Protein 8P2N (pdb70)

Organism: Xenopus laevis (NCBI:txid8355)

Radius of gyration: 20.63 Å; Cα contacts (8 Å, |Δi|>4): 336; chains: 2; bounding box: 71×52×41 Å

B-factor: mean 122.18, std 20.34, range [79.85, 210.29]

Solvent-accessible surface area: 11949 Å² total; per-residue (Å²): 250,40,92,32,20,82,55,11,4,64,50,0,28,115,3,30,129,43,58,35,8,3,30,0,33,0,50,0,111,66,48,108,27,19,0,3,9,7,0,2,24,15,23,2,15,57,1,77,132,80,0,56,101,38,20,150,64,47,35,88,50,45,81,8,94,9,137,71,12,38,16,117,9,2,52,22,1,2,58,18,1,2,46,26,69,31,96,33,45,59,150,39,10,106,75,0,44,55,0,0,52,96,0,71,6,112,75,1,48,39,69,0,53,60,61,65,86,86,74,106,106,107,107,158,121,22,30,90,54,8,4,65,46,0,28,110,2,28,129,44,59,35,8,3,24,0,35,0,47,0,120,64,48,105,28,18,0,1,5,6,0,1,24,17,28,2,17,55,0,78,132,78,0,55,103,37,15,146,58,52,34,80,48,46,80,6,91,10,138,72,13,37,18,78,11,1,51,14,0,1,53,18,1,3,35,28,160,31,89,38,53,61,162,31,10,105,79,1,44,59,0,0,53,102,0,74,6,110,73,0,37,42,67,0,123,61,71,60,86,93,75,107,108,108,106,157

Nearest PDB structures (foldseek):
  8p2n-assembly1_B  TM=1.003E+00  e=1.519E-23  Xenopus laevis
  8rir-assembly1_B  TM=1.002E+00  e=2.407E-23  Xenopus laevis
  8rit-assembly1_B  TM=9.797E-01  e=5.311E-22  Xenopus laevis
  8p2o-assembly1_B  TM=9.794E-01  e=2.116E-21  Xenopus laevis
  8h33-assembly1_B  TM=8.990E-01  e=7.506E-10  Homo sapiens

InterPro domains:
  IPR000210 BTB/POZ domain [PF00651] (14-121)
  IPR000210 BTB/POZ domain [PS50097] (24-92)
  IPR000210 BTB/POZ domain [SM00225] (24-122)
  IPR011333 SKP1/BTB/POZ domain superfamily [G3DSA:3.30.710.10] (1-138)
  IPR011333 SKP1/BTB/POZ domain superfamily [SSF54695] (2-120)
  IPR013087 Zinc finger C2H2-type [PF00096] (344-367)
  IPR013087 Zinc finger C2H2-type [PS00028] (318-338)
  IPR013087 Zinc finger C2H2-type [PS00028] (346-367)
  IPR013087 Zinc finger C2H2-type [PS50157] (316-343)
  IPR013087 Zinc finger C2H2-type [PS50157] (344-372)
  IPR013087 Zinc finger C2H2-type [SM00355] (316-338)
  IPR013087 Zinc finger C2H2-type [SM00355] (344-367)
  IPR036236 Zinc finger C2H2 superfamily [SSF57667] (315-364)
  IPR050457 Zinc finger and BTB domain-containing [PTHR46105] (1-378)

Sequence (246 aa):
FSSHHIRLLQQLDEQRQKDLFCDCHIIVEGQMFKAHRNVLFASSGYFKMLLSQSCRDMGEPITATFDVFSADTFTAILDFVYSGKLPLSGQNVIEVMSAASYLQMTDVIGVCKMFIKSSLDINESHHIRLLQQLDEQRQKDLFCDCHIIVEGQMFKAHRNVLFASSGYFKMLLSQSCRDMGEPITATFDVFSADTFTAILDFVYSGKLPLSGQNVIEVMSAASYLQMTDVIGVCKMFIKSSLDINE

Secondary structure (DSSP, 8-state):
--HHHHHHHHHHHHHHTTT-S--EEEEETTEEEEE-HHHHHHH-HHHHHHTTTTSS--SSPEEEEE-SS-HHHHHHHHHHHTTS-----TTTHHHHHHHHHHTT-HHHHHHHHHHHTTS-----/-HHHHHHHHHHHHHTTT-S--EEEEETTEEEEE-HHHHHHH-HHHHHHTTTTSS--SSPEEEEESSS-HHHHHHHHHHHTTS-----TTTHHHHHHHHHHTT-HHHHHHHHHHHHTS-----

Foldseek 3Di:
DDVVVQVVLVVQVVCQVVVHCFLEWEQEPNDIGTHHLVLLCVQFVQSVPVCVVVVPPPDHRHYHYDDPAHPVLVCLVVVCSSHVDHDDDPVRLVRVLVVCVNRHRVVSNVVSVVVVVVDDDDDD/DVVQVVLVVQVVCQVVVHCFLEWEQFPNDIGTHHLVLLCVQFPQSVVVCVVVVPPPDHRHYHYDDPAHPVLVCQVVVCSSHVDHDDDPVRLVRVLVVCVVRVRVVSVVVSVVVVVVDDDDDD

Structure (mmCIF, N/CA/C/O backbone):
data_8P2N
#
_entry.id   8P2N
#
_cell.length_a   153.695
_cell.length_b   153.695
_cell.length_c   153.695
_cell.angle_alpha   90.000
_cell.angle_beta   90.000
_cell.angle_gamma   90.000
#
_symmetry.space_group_name_H-M   'P 41 3 2'
#
loop_
_atom_site.group_PDB
_atom_site.id
_atom_site.type_symbol
_atom_site.label_atom_id
_atom_site.label_alt_id
_atom_site.label_comp_id
_atom_site.label_asym_id
_atom_site.label_entity_id
_atom_site.label_seq_id
_atom_site.pdbx_PDB_ins_code
_atom_site.Cartn_x
_atom_site.Cartn_y
_atom_site.Cartn_z
_atom_site.occupancy
_atom_site.B_iso_or_equiv
_atom_site.auth_seq_id
_atom_site.auth_comp_id
_atom_site.auth_asym_id
_atom_site.auth_atom_id
_atom_site.pdbx_PDB_model_num
ATOM 1 N N . PHE A 1 5 ? 77.64652 53.08435 84.55547 1.000 161.44624 3 PHE A N 1
ATOM 2 C CA . PHE A 1 5 ? 78.95037 52.87851 83.93688 1.000 177.24825 3 PHE A CA 1
ATOM 3 C C . PHE A 1 5 ? 79.89109 52.16181 84.90341 1.000 186.31567 3 PHE A C 1
ATOM 4 O O . PHE A 1 5 ? 80.40984 51.08742 84.59620 1.000 189.05255 3 PHE A O 1
ATOM 12 N N . SER A 1 6 ? 80.10788 52.76311 86.07099 1.000 181.27266 4 SER A N 1
ATOM 13 C CA . SER A 1 6 ? 81.00308 52.20802 87.08115 1.000 165.79567 4 SER A CA 1
ATOM 14 C C . SER A 1 6 ? 80.23650 51.18334 87.90979 1.000 151.04616 4 SER A C 1
ATOM 15 O O . SER A 1 6 ? 79.34410 51.54243 88.68480 1.000 157.71619 4 SER A O 1
ATOM 18 N N . SER A 1 7 ? 80.58894 49.90541 87.74735 1.000 150.85601 5 SER A N 1
ATOM 19 C CA . SER A 1 7 ? 79.90443 48.84637 88.48121 1.000 135.84259 5 SER A CA 1
ATOM 20 C C . SER A 1 7 ? 80.16347 48.93442 89.97957 1.000 129.94646 5 SER A C 1
ATOM 21 O O . SER A 1 7 ? 79.30410 48.54200 90.77656 1.000 143.34878 5 SER A O 1
ATOM 24 N N . HIS A 1 8 ? 81.33310 49.43767 90.38082 1.000 126.72460 6 HIS A N 1
ATOM 25 C CA . HIS A 1 8 ? 81.63656 49.56734 91.80288 1.000 117.92529 6 HIS A CA 1
ATOM 26 C C . HIS A 1 8 ? 80.68378 50.54636 92.47734 1.000 120.93455 6 HIS A C 1
ATOM 27 O O . HIS A 1 8 ? 80.16869 50.27936 93.56945 1.000 120.91153 6 HIS A O 1
ATOM 34 N N . HIS A 1 9 ? 80.43790 51.69118 91.83615 1.000 121.17482 7 HIS A N 1
ATOM 35 C CA . HIS A 1 9 ? 79.50649 52.66831 92.39044 1.000 105.98690 7 HIS A CA 1
ATOM 36 C C . HIS A 1 9 ? 78.07446 52.14686 92.36075 1.000 117.39729 7 HIS A C 1
ATOM 37 O O . HIS A 1 9 ? 77.32561 52.31728 93.33070 1.000 125.63569 7 HIS A O 1
ATOM 44 N N . ILE A 1 10 ? 77.67159 51.52504 91.24983 1.000 114.29074 8 ILE A N 1
ATOM 45 C CA . ILE A 1 10 ? 76.31119 51.00293 91.13541 1.000 117.03667 8 ILE A CA 1
ATOM 46 C C . ILE A 1 10 ? 76.05615 49.94088 92.19895 1.000 112.77728 8 ILE A C 1
ATOM 47 O O . ILE A 1 10 ? 75.02189 49.95179 92.87715 1.000 117.42959 8 ILE A O 1
ATOM 52 N N . ARG A 1 11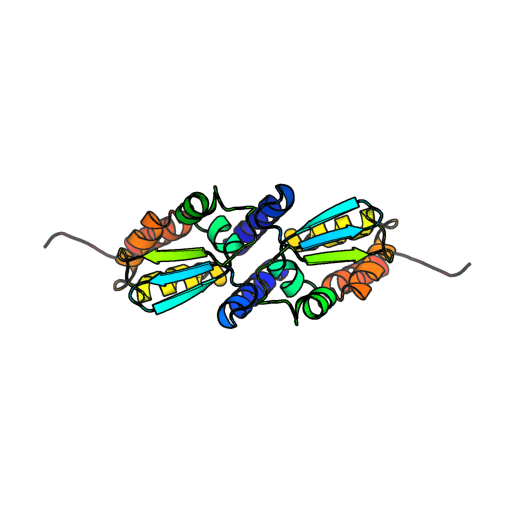 ? 76.99649 49.00555 92.35702 1.000 107.95637 9 ARG A N 1
ATOM 53 C CA . ARG A 1 11 ? 76.82467 47.92524 93.32510 1.000 117.62472 9 ARG A CA 1
ATOM 54 C C . ARG A 1 11 ? 76.70853 48.46546 94.74577 1.000 115.38942 9 ARG A C 1
ATOM 55 O O . ARG A 1 11 ? 75.81445 48.06672 95.50116 1.000 123.75226 9 ARG A O 1
ATOM 57 N N . LEU A 1 12 ? 77.62319 49.36026 95.13389 1.000 106.19669 10 LEU A N 1
ATOM 58 C CA . LEU A 1 12 ? 77.60136 49.91758 96.48420 1.000 99.80504 10 LEU A CA 1
ATOM 59 C C . LEU A 1 12 ? 76.25484 50.55033 96.81353 1.000 105.22765 10 LEU A C 1
ATOM 60 O O . LEU A 1 12 ? 75.72978 50.36935 97.91802 1.000 112.86286 10 LEU A O 1
ATOM 65 N N . LEU A 1 13 ? 75.67672 51.29522 95.86828 1.000 112.73548 11 LEU A N 1
ATOM 66 C CA . LEU A 1 13 ? 74.38624 51.92335 96.13167 1.000 102.29502 11 LEU A CA 1
ATOM 67 C C . LEU A 1 13 ? 73.26981 50.88833 96.14605 1.000 104.30552 11 LEU A C 1
ATOM 68 O O . LEU A 1 13 ? 72.33428 50.98807 96.94849 1.000 102.16579 11 LEU A O 1
ATOM 73 N N . GLN A 1 14 ? 73.34562 49.89355 95.25774 1.000 109.73310 12 GLN A N 1
ATOM 74 C CA . GLN A 1 14 ? 72.42086 48.76708 95.32790 1.000 99.21563 12 GLN A CA 1
ATOM 75 C C . GLN A 1 14 ? 72.54582 48.04252 96.66178 1.000 104.06732 12 GLN A C 1
ATOM 76 O O . GLN A 1 14 ? 71.55072 47.55215 97.20819 1.000 109.85177 12 GLN A O 1
ATOM 78 N N . GLN A 1 15 ? 73.76532 47.96161 97.19951 1.000 112.74525 13 GLN A N 1
ATOM 79 C CA . GLN A 1 15 ? 73.96253 47.30328 98.48600 1.000 107.05768 13 GLN A CA 1
ATOM 80 C C . GLN A 1 15 ? 73.45814 48.17055 99.63100 1.000 102.90663 13 GLN A C 1
ATOM 81 O O . GLN A 1 15 ? 72.81098 47.66864 100.55674 1.000 101.16559 13 GLN A O 1
ATOM 87 N N . LEU A 1 16 ? 73.73932 49.47550 99.58215 1.000 104.23069 14 LEU A N 1
ATOM 88 C CA . LEU A 1 16 ? 73.29102 50.37061 100.64412 1.000 100.94137 14 LEU A CA 1
ATOM 89 C C . LEU A 1 16 ? 71.77398 50.50864 100.64607 1.000 103.50533 14 LEU A C 1
ATOM 90 O O . LEU A 1 16 ? 71.15529 50.59203 101.71353 1.000 99.81440 14 LEU A O 1
ATOM 95 N N . ASP A 1 17 ? 71.15991 50.55159 99.46021 1.000 102.04393 15 ASP A N 1
ATOM 96 C CA . ASP A 1 17 ? 69.70257 50.58177 99.37999 1.000 103.71582 15 ASP A CA 1
ATOM 97 C C . ASP A 1 17 ? 69.08768 49.35564 100.04378 1.000 107.76691 15 ASP A C 1
ATOM 98 O O . ASP A 1 17 ? 68.02570 49.44559 100.67016 1.000 111.95253 15 ASP A O 1
ATOM 103 N N . GLU A 1 18 ? 69.73981 48.19867 99.91638 1.000 106.87159 16 GLU A N 1
ATOM 104 C CA . GLU A 1 18 ? 69.23432 46.99482 100.56706 1.000 112.97711 16 GLU A CA 1
ATOM 105 C C . GLU A 1 18 ? 69.38679 47.07645 102.08185 1.000 113.41463 16 GLU A C 1
ATOM 106 O O . GLU A 1 18 ? 68.51263 46.61237 102.82329 1.000 112.94789 16 GLU A O 1
ATOM 112 N N . GLN A 1 19 ? 70.49492 47.65065 102.55911 1.000 110.89665 17 GLN A N 1
ATOM 113 C CA . GLN A 1 19 ? 70.73558 47.72834 103.99791 1.000 112.75623 17 GLN A CA 1
ATOM 114 C C . GLN A 1 19 ? 69.65852 48.54933 104.69702 1.000 122.42621 17 GLN A C 1
ATOM 115 O O . GLN A 1 19 ? 69.11239 48.13007 105.72439 1.000 121.90704 17 GLN A O 1
ATOM 121 N N . ARG A 1 20 ? 69.34723 49.73280 104.15955 1.000 112.58230 18 ARG A N 1
ATOM 122 C CA . ARG A 1 20 ? 68.33584 50.57970 104.78462 1.000 108.27083 18 ARG A CA 1
ATOM 123 C C . ARG A 1 20 ? 66.96448 49.91584 104.77940 1.000 117.30675 18 ARG A C 1
ATOM 124 O O . ARG A 1 20 ? 66.15867 50.15236 105.68667 1.000 134.84317 18 ARG A O 1
ATOM 132 N N . GLN A 1 21 ? 66.67942 49.08629 103.77620 1.000 111.55425 19 GLN A N 1
ATOM 133 C CA . GLN A 1 21 ? 65.42541 48.34568 103.73503 1.000 116.51667 19 GLN A CA 1
ATOM 134 C C . GLN A 1 21 ? 65.41517 47.14803 104.67464 1.000 121.37649 19 GLN A C 1
ATOM 135 O O . GLN A 1 21 ? 64.37619 46.49153 104.80268 1.000 130.56768 19 GLN A O 1
ATOM 141 N N . LYS A 1 22 ? 66.53621 46.85001 105.33394 1.000 118.48918 20 LYS A N 1
ATOM 142 C CA . LYS A 1 22 ? 66.59660 45.79157 106.33490 1.000 123.72800 20 LYS A CA 1
ATOM 143 C C . LYS A 1 22 ? 67.04256 46.32477 107.69125 1.000 126.51897 20 LYS A C 1
ATOM 144 O O . LYS A 1 22 ? 67.50503 45.55008 108.53547 1.000 134.02542 20 LYS A O 1
ATOM 146 N N . ASP A 1 23 ? 66.87908 47.62775 107.91850 1.000 126.09759 21 ASP A N 1
ATOM 147 C CA . ASP A 1 23 ? 67.31751 48.30603 109.13880 1.000 137.55394 21 ASP A CA 1
ATOM 148 C C . ASP A 1 23 ? 68.72332 47.87029 109.54962 1.000 138.97584 21 ASP A C 1
ATOM 149 O O . ASP A 1 23 ? 68.98694 47.51481 110.70030 1.000 151.29449 21 ASP A O 1
ATOM 154 N N . LEU A 1 24 ? 69.63848 47.90124 108.58409 1.000 119.55526 22 LEU A N 1
ATOM 155 C CA . LEU A 1 24 ? 71.03528 47.55389 108.81344 1.000 116.16089 22 LEU A CA 1
ATOM 156 C C . LEU A 1 24 ? 71.86022 48.83371 108.86215 1.000 124.68319 22 LEU A C 1
ATOM 157 O O . LEU A 1 24 ? 71.86353 49.60898 107.89924 1.000 125.15452 22 LEU A O 1
ATOM 162 N N . PHE A 1 25 ? 72.54695 49.05325 109.98659 1.000 124.94534 23 PHE A N 1
ATOM 163 C CA . PHE A 1 25 ? 73.40099 50.22597 110.18793 1.000 126.94037 23 PHE A CA 1
ATOM 164 C C . PHE A 1 25 ? 72.61757 51.52784 110.04486 1.000 122.72691 23 PHE A C 1
ATOM 165 O O . PHE A 1 25 ? 73.16860 52.55595 109.64395 1.000 141.46240 23 PHE A O 1
ATOM 173 N N . CYS A 1 26 ? 71.32937 51.49499 110.37968 1.000 128.11062 24 CYS A N 1
ATOM 174 C CA . CYS A 1 26 ? 70.44888 52.65119 110.22524 1.000 121.63050 24 CYS A CA 1
ATOM 175 C C . CYS A 1 26 ? 70.46806 53.44628 111.52376 1.000 122.62488 24 CYS A C 1
ATOM 176 O O . CYS A 1 26 ? 69.77205 53.10981 112.48462 1.000 127.13008 24 CYS A O 1
ATOM 179 N N . ASP A 1 27 ? 71.27313 54.50522 111.55315 1.000 119.15302 25 ASP A N 1
ATOM 180 C CA . ASP A 1 27 ? 71.37925 55.38207 112.70934 1.000 118.56107 25 ASP A CA 1
ATOM 181 C C . ASP A 1 27 ? 70.53110 56.63896 112.56901 1.000 121.29302 25 ASP A C 1
ATOM 182 O O . ASP A 1 27 ? 70.68074 57.56804 113.36854 1.000 130.27121 25 ASP A O 1
ATOM 187 N N . CYS A 1 28 ? 69.65602 56.69584 111.56700 1.000 127.23712 26 CYS A N 1
ATOM 188 C CA . CYS A 1 28 ? 68.80040 57.85649 111.35062 1.000 120.15458 26 CYS A CA 1
ATOM 189 C C . CYS A 1 28 ? 67.39150 57.38976 111.02160 1.000 121.30760 26 CYS A C 1
ATOM 190 O O . CYS A 1 28 ? 67.17962 56.71772 110.00768 1.000 113.54927 26 CYS A O 1
ATOM 193 N N . HIS A 1 29 ? 66.43664 57.74292 111.87714 1.000 120.53374 27 HIS A N 1
ATOM 194 C CA . HIS A 1 29 ? 65.02092 57.53277 111.61176 1.000 117.61886 27 HIS A CA 1
ATOM 195 C C . HIS A 1 29 ? 64.39164 58.85041 111.18064 1.000 118.34057 27 HIS A C 1
ATOM 196 O O . HIS A 1 29 ? 64.75439 59.91626 111.68551 1.000 121.88840 27 HIS A O 1
ATOM 203 N N . ILE A 1 30 ? 63.45104 58.77697 110.24304 1.000 118.99800 28 ILE A N 1
ATOM 204 C CA . ILE A 1 30 ? 62.77920 59.95989 109.71751 1.000 116.80438 28 ILE A CA 1
ATOM 205 C C . ILE A 1 30 ? 61.27985 59.70323 109.74505 1.000 120.86727 28 ILE A C 1
ATOM 206 O O . ILE A 1 30 ? 60.78745 58.80600 109.05019 1.000 119.82896 28 ILE A O 1
ATOM 211 N N . ILE A 1 31 ? 60.55930 60.48398 110.54375 1.000 125.78217 29 ILE A N 1
ATOM 212 C CA . ILE A 1 31 ? 59.10938 60.37958 110.65835 1.000 127.50276 29 ILE A CA 1
ATOM 213 C C . ILE A 1 31 ? 58.49998 61.45479 109.76745 1.000 125.32160 29 ILE A C 1
ATOM 214 O O . ILE A 1 31 ? 58.60239 62.65039 110.06233 1.000 135.57911 29 ILE A O 1
ATOM 219 N N . VAL A 1 32 ? 57.86762 61.03643 108.67381 1.000 124.99068 30 VAL A N 1
ATOM 220 C CA . VAL A 1 32 ? 57.16518 61.93801 107.76558 1.000 127.26951 30 VAL A CA 1
ATOM 221 C C . VAL A 1 32 ? 55.72007 61.47069 107.67748 1.000 141.21627 30 VAL A C 1
ATOM 222 O O . VAL A 1 32 ? 55.43883 60.41196 107.10001 1.000 146.81917 30 VAL A O 1
ATOM 226 N N . GLU A 1 33 ? 54.80454 62.26257 108.24039 1.000 151.72733 31 GLU A N 1
ATOM 227 C CA . GLU A 1 33 ? 53.37341 61.95398 108.23922 1.000 162.24176 31 GLU A CA 1
ATOM 228 C C . GLU A 1 33 ? 53.10413 60.57479 108.84088 1.000 159.88630 31 GLU A C 1
ATOM 229 O O . GLU A 1 33 ? 52.40592 59.74028 108.26125 1.000 169.11190 31 GLU A O 1
ATOM 235 N N . GLY A 1 34 ? 53.66891 60.34131 110.01721 1.000 176.08148 32 GLY A N 1
ATOM 236 C CA . GLY A 1 34 ? 53.50241 59.06353 110.71114 1.000 178.54357 32 GLY A CA 1
ATOM 237 C C . GLY A 1 34 ? 54.37538 57.92874 110.22592 1.000 169.64705 32 GLY A C 1
ATOM 238 O O . GLY A 1 34 ? 54.95732 57.20545 111.03951 1.000 172.18367 32 GLY A O 1
ATOM 239 N N . GLN A 1 35 ? 54.47638 57.74860 108.91028 1.000 150.38881 33 GLN A N 1
ATOM 240 C CA . GLN A 1 35 ? 55.35175 56.72438 108.35630 1.000 142.44837 33 GLN A CA 1
ATOM 241 C C . GLN A 1 35 ? 56.80384 56.99711 108.73060 1.000 139.62386 33 GLN A C 1
ATOM 242 O O . GLN A 1 35 ? 57.26831 58.14029 108.69768 1.000 133.26043 33 GLN A O 1
ATOM 244 N N . MET A 1 36 ? 57.52233 55.93551 109.08577 1.000 133.78858 34 MET A N 1
ATOM 245 C CA . MET A 1 36 ? 58.91994 56.03146 109.48125 1.000 126.69877 34 MET A CA 1
ATOM 246 C C . MET A 1 36 ? 59.81555 55.53353 108.35489 1.000 121.31468 34 MET A C 1
ATOM 247 O O . MET A 1 36 ? 59.52035 54.52182 107.71187 1.000 123.85993 34 MET A O 1
ATOM 252 N N . PHE A 1 37 ? 60.91342 56.24923 108.12453 1.000 118.76037 35 PHE A N 1
ATOM 253 C CA . PHE A 1 37 ? 61.91737 55.86685 107.14261 1.000 111.27164 35 PHE A CA 1
ATOM 254 C C . PHE A 1 37 ? 63.25072 55.67363 107.84757 1.000 110.29000 35 PHE A C 1
ATOM 255 O O . PHE A 1 37 ? 63.69812 56.55531 108.58850 1.000 117.04650 35 PHE A O 1
ATOM 263 N N . LYS A 1 38 ? 63.87792 54.52418 107.62048 1.000 110.74301 36 LYS A N 1
ATOM 264 C CA . LYS A 1 38 ? 65.19511 54.23345 108.16590 1.000 105.77990 36 LYS A CA 1
ATOM 265 C C . LYS A 1 38 ? 66.24680 54.42803 107.08269 1.000 98.09698 36 LYS A C 1
ATOM 266 O O . LYS A 1 38 ? 66.05941 54.00477 105.93818 1.000 98.72173 36 LYS A O 1
ATOM 268 N N . ALA A 1 39 ? 67.35158 55.07012 107.44743 1.000 96.34360 37 ALA A N 1
ATOM 269 C CA . ALA A 1 39 ? 68.38644 55.41315 106.48163 1.000 102.58896 37 ALA A CA 1
ATOM 270 C C . ALA A 1 39 ? 69.69297 55.64411 107.22849 1.000 107.05062 37 ALA A C 1
ATOM 271 O O . ALA A 1 39 ? 69.74236 55.61673 108.46129 1.000 112.53829 37 ALA A O 1
ATOM 273 N N . HIS A 1 40 ? 70.75567 55.87757 106.46520 1.000 104.43631 38 HIS A N 1
ATOM 274 C CA . HIS A 1 40 ? 72.08301 56.10544 107.01545 1.000 107.82476 38 HIS A CA 1
ATOM 275 C C . HIS A 1 40 ? 72.34120 57.60536 107.04487 1.000 108.75458 38 HIS A C 1
ATOM 276 O O . HIS A 1 40 ? 72.16404 58.28747 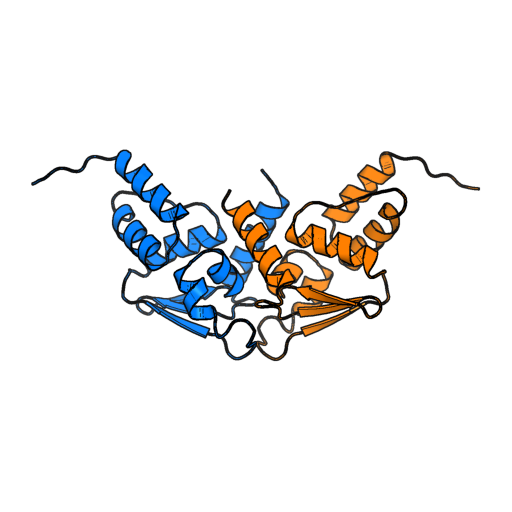106.02967 1.000 115.11653 38 HIS A O 1
ATOM 283 N N . ARG A 1 41 ? 72.75585 58.11774 108.20660 1.000 104.81409 39 ARG A N 1
ATOM 284 C CA . ARG A 1 41 ? 72.97433 59.55606 108.32483 1.000 105.63868 39 ARG A CA 1
ATOM 285 C C . ARG A 1 41 ? 74.17281 60.01483 107.50248 1.000 103.98043 39 ARG A C 1
ATOM 286 O O . ARG A 1 41 ? 74.23296 61.18281 107.10334 1.000 114.57891 39 ARG A O 1
ATOM 294 N N . ASN A 1 42 ? 75.13267 59.12503 107.23741 1.000 105.65326 40 ASN A N 1
ATOM 295 C CA . ASN A 1 42 ? 76.27874 59.51223 106.42401 1.000 110.03938 40 ASN A CA 1
ATOM 296 C C . ASN A 1 42 ? 75.92552 59.61219 104.94660 1.000 102.44844 40 ASN A C 1
ATOM 297 O O . ASN A 1 42 ? 76.61145 60.32342 104.20414 1.000 105.49977 40 ASN A O 1
ATOM 302 N N . VAL A 1 43 ? 74.87535 58.91834 104.50858 1.000 103.81364 41 VAL A N 1
ATOM 303 C CA . VAL A 1 43 ? 74.41977 59.03543 103.12821 1.000 98.62372 41 VAL A CA 1
ATOM 304 C C . VAL A 1 43 ? 73.55942 60.28101 102.95892 1.000 96.56549 41 VAL A C 1
ATOM 305 O O . VAL A 1 43 ? 73.72662 61.04490 102.00107 1.000 100.28831 41 VAL A O 1
ATOM 309 N N . LEU A 1 44 ? 72.61873 60.49502 103.88461 1.000 104.77682 42 LEU A N 1
ATOM 310 C CA . LEU A 1 44 ? 71.82148 61.71873 103.87894 1.000 101.51093 42 LEU A CA 1
ATOM 311 C C . LEU A 1 44 ? 72.70656 62.95565 103.96720 1.000 94.99810 42 LEU A C 1
ATOM 312 O O . LEU A 1 44 ? 72.46840 63.95060 103.27199 1.000 98.19442 42 LEU A O 1
ATOM 317 N N . PHE A 1 45 ? 73.72342 62.91562 104.83261 1.000 97.56788 43 PHE A N 1
ATOM 318 C CA . PHE A 1 45 ? 74.66876 64.02344 104.93238 1.000 90.32275 43 PHE A CA 1
ATOM 319 C C . PHE A 1 45 ? 75.30646 64.32168 103.58250 1.000 95.25541 43 PHE A C 1
ATOM 320 O O . PHE A 1 45 ? 75.49505 65.48773 103.21842 1.000 108.14917 43 PHE A O 1
ATOM 328 N N . ALA A 1 46 ? 75.64211 63.27800 102.82580 1.000 102.19170 44 ALA A N 1
ATOM 329 C CA . ALA A 1 46 ? 76.28489 63.44880 101.53121 1.000 102.13437 44 ALA A CA 1
ATOM 330 C C . ALA A 1 46 ? 75.31799 63.87438 100.43529 1.000 101.09337 44 ALA A C 1
ATOM 331 O O . ALA A 1 46 ? 75.76539 64.35462 99.38821 1.000 110.72109 44 ALA A O 1
ATOM 333 N N . SER A 1 47 ? 74.01029 63.71414 100.64769 1.000 98.50956 45 SER A N 1
ATOM 334 C CA . SER A 1 47 ? 73.03032 63.92210 99.59214 1.000 93.91092 45 SER A CA 1
ATOM 335 C C . SER A 1 47 ? 72.13756 65.13493 99.80024 1.000 97.18724 45 SER A C 1
ATOM 336 O O . SER A 1 47 ? 71.49066 65.56990 98.84308 1.000 109.24205 45 SER A O 1
ATOM 339 N N . SER A 1 48 ? 72.08429 65.69172 101.00769 1.000 99.18332 46 SER A N 1
ATOM 340 C CA . SER A 1 48 ? 71.16105 66.77811 101.30284 1.000 89.09893 46 SER A CA 1
ATOM 341 C C . SER A 1 48 ? 71.85749 67.84204 102.13450 1.000 100.09248 46 SER A C 1
ATOM 342 O O . SER A 1 48 ? 72.55324 67.52257 103.10325 1.000 105.49842 46 SER A O 1
ATOM 345 N N . GLY A 1 49 ? 71.67205 69.10425 101.74323 1.000 101.19599 47 GLY A N 1
ATOM 346 C CA . GLY A 1 49 ? 72.21134 70.20052 102.52989 1.000 94.97641 47 GLY A CA 1
ATOM 347 C C . GLY A 1 49 ? 71.50209 70.36330 103.86076 1.000 100.94276 47 GLY A C 1
ATOM 348 O O . GLY A 1 49 ? 72.12448 70.71728 104.86636 1.000 108.56865 47 GLY A O 1
ATOM 349 N N . TYR A 1 50 ? 70.18642 70.12929 103.87986 1.000 86.68376 48 TYR A N 1
ATOM 350 C CA . TYR A 1 50 ? 69.43463 70.17033 105.13130 1.000 90.05027 48 TYR A CA 1
ATOM 351 C C . TYR A 1 50 ? 70.02151 69.20731 106.15670 1.000 103.47210 48 TYR A C 1
ATOM 352 O O . TYR A 1 50 ? 70.27590 69.58417 107.30643 1.000 108.49365 48 TYR A O 1
ATOM 361 N N . PHE A 1 51 ? 70.25275 67.95584 105.75286 1.000 109.69072 49 PHE A N 1
ATOM 362 C CA . PHE A 1 51 ? 70.85231 66.98593 106.66314 1.000 104.29116 49 PHE A CA 1
ATOM 363 C C . PHE A 1 51 ? 72.3137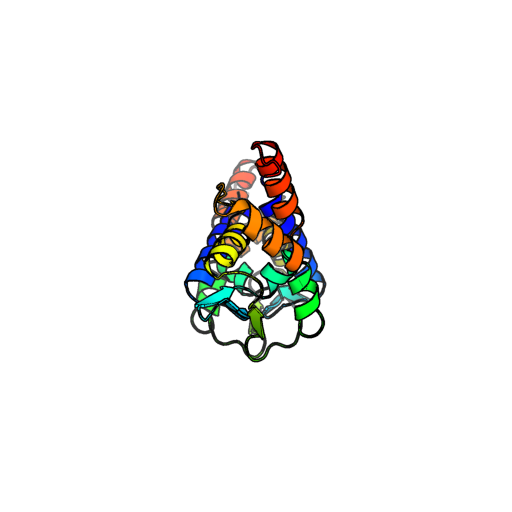8 67.30671 106.93791 1.000 107.24684 49 PHE A C 1
ATOM 364 O O . PHE A 1 51 ? 72.81769 67.00730 108.02638 1.000 118.63368 49 PHE A O 1
ATOM 372 N N . LYS A 1 52 ? 73.00988 67.90063 105.96586 1.000 101.44454 50 LYS A N 1
ATOM 373 C CA . LYS A 1 52 ? 74.37835 68.34806 106.19371 1.000 106.34570 50 LYS A CA 1
ATOM 374 C C . LYS A 1 52 ? 74.46416 69.38251 107.30959 1.000 110.80113 50 LYS A C 1
ATOM 375 O O . LYS A 1 52 ? 75.52439 69.52654 107.92810 1.000 119.14831 50 LYS A O 1
ATOM 381 N N . MET A 1 53 ? 73.37129 70.09171 107.58910 1.000 115.65111 51 MET A N 1
ATOM 382 C CA . MET A 1 53 ? 73.30099 71.06323 108.67449 1.000 115.02242 51 MET A CA 1
ATOM 383 C C . MET A 1 53 ? 72.71836 70.48433 109.95597 1.000 116.29516 51 MET A C 1
ATOM 384 O O . MET A 1 53 ? 73.23228 70.76186 111.04416 1.000 139.46500 51 MET A O 1
ATOM 389 N N . LEU A 1 54 ? 71.64193 69.70138 109.85010 1.000 115.58380 52 LEU A N 1
ATOM 390 C CA . LEU A 1 54 ? 71.02922 69.10918 111.03510 1.000 111.43143 52 LEU A CA 1
ATOM 391 C C . LEU A 1 54 ? 71.99607 68.17440 111.75261 1.000 123.28740 52 LEU A C 1
ATOM 392 O O . LEU A 1 54 ? 72.04912 68.15257 112.98786 1.000 136.42145 52 LEU A O 1
ATOM 397 N N . LEU A 1 55 ? 72.76801 67.39749 110.99712 1.000 120.21619 53 LEU A N 1
ATOM 398 C CA . LEU A 1 55 ? 73.70422 66.43178 111.55627 1.000 116.35101 53 LEU A CA 1
ATOM 399 C C . LEU A 1 55 ? 75.11071 66.99238 111.72613 1.000 126.91572 53 LEU A C 1
ATOM 400 O O . LEU A 1 55 ? 75.99659 66.26627 112.18929 1.000 143.51679 53 LEU A O 1
ATOM 405 N N . SER A 1 56 ? 75.33535 68.25442 111.35014 1.000 122.78330 54 SER A N 1
ATOM 406 C CA . SER A 1 56 ? 76.67287 68.83853 111.41578 1.000 129.29001 54 SER A CA 1
ATOM 407 C C . SER A 1 56 ? 77.24121 68.77633 112.82906 1.000 143.37982 54 SER A C 1
ATOM 408 O O . SER A 1 56 ? 78.36006 68.29408 113.03929 1.000 148.25778 54 SER A O 1
ATOM 411 N N . GLN A 1 57 ? 76.48909 69.27786 113.81119 1.000 147.07215 55 GLN A N 1
ATOM 412 C CA . GLN A 1 57 ? 76.97997 69.29613 115.18626 1.000 144.52673 55 GLN A CA 1
ATOM 413 C C . GLN A 1 57 ? 77.18818 67.88165 115.71523 1.000 147.23236 55 GLN A C 1
ATOM 414 O O . GLN A 1 57 ? 78.24487 67.56260 116.27248 1.000 165.52321 55 GLN A O 1
ATOM 416 N N . SER A 1 58 ? 76.18971 67.01779 115.54529 1.000 142.49740 56 SER A N 1
ATOM 417 C CA . SER A 1 58 ? 76.26988 65.63172 116.00672 1.000 142.49890 56 SER A CA 1
ATOM 418 C C . SER A 1 58 ? 76.75275 64.71894 114.87692 1.000 133.26651 56 SER A C 1
ATOM 419 O O . SER A 1 58 ? 76.03834 63.84360 114.38947 1.000 128.51557 56 SER A O 1
ATOM 422 N N . CYS A 1 59 ? 78.00074 64.94522 114.45554 1.000 132.85681 57 CYS A N 1
ATOM 423 C CA . CYS A 1 59 ? 78.58958 64.17747 113.36695 1.000 129.80358 57 CYS A CA 1
ATOM 424 C C . CYS A 1 59 ? 79.64859 63.18167 113.81310 1.000 128.22459 57 CYS A C 1
ATOM 425 O O . CYS A 1 59 ? 80.01136 62.30282 113.02538 1.000 124.43139 57 CYS A O 1
ATOM 428 N N . ARG A 1 60 ? 80.16147 63.30272 115.03735 1.000 126.81377 58 ARG A N 1
ATOM 429 C CA . ARG A 1 60 ? 81.06864 62.31227 115.60357 1.000 131.71100 58 ARG A CA 1
ATOM 430 C C . ARG A 1 60 ? 80.51285 61.67830 116.87349 1.000 133.35596 58 ARG A C 1
ATOM 431 O O . ARG A 1 60 ? 81.25930 61.00907 117.59784 1.000 145.50810 58 ARG A O 1
ATOM 439 N N . ASP A 1 61 ? 79.22610 61.86726 117.16230 1.000 139.84710 59 ASP A N 1
ATOM 440 C CA . ASP A 1 61 ? 78.58857 61.30867 118.35553 1.000 156.90123 59 ASP A CA 1
ATOM 441 C C . ASP A 1 61 ? 77.89249 60.00400 117.98006 1.000 160.34315 59 ASP A C 1
ATOM 442 O O . ASP A 1 61 ? 76.71825 59.98836 117.60897 1.000 170.10123 59 ASP A O 1
ATOM 444 N N . MET A 1 62 ? 78.62715 58.89866 118.08094 1.000 153.34707 60 MET A N 1
ATOM 445 C CA . MET A 1 62 ? 78.05151 57.56875 117.88892 1.000 152.34785 60 MET A CA 1
ATOM 446 C C . MET A 1 62 ? 77.26946 57.21557 119.14858 1.000 167.79377 60 MET A C 1
ATOM 447 O O . MET A 1 62 ? 77.81175 56.67628 120.11505 1.000 194.00416 60 MET A O 1
ATOM 452 N N . GLY A 1 63 ? 75.97500 57.52556 119.14075 1.000 153.03509 61 GLY A N 1
ATOM 453 C CA . GLY A 1 63 ? 75.10294 57.24513 120.26636 1.000 161.46315 61 GLY A CA 1
ATOM 454 C C . GLY A 1 63 ? 73.80061 56.61659 119.80722 1.000 166.07963 61 GLY A C 1
ATOM 455 O O . GLY A 1 63 ? 73.77029 55.76369 118.91868 1.000 161.60869 61 GLY A O 1
ATOM 456 N N . GLU A 1 64 ? 72.70845 57.05498 120.43260 1.000 188.83255 62 GLU A N 1
ATOM 457 C CA . GLU A 1 64 ? 71.38073 56.66593 119.98453 1.000 167.56552 62 GLU A CA 1
ATOM 458 C C . GLU A 1 64 ? 71.13891 57.16486 118.55988 1.000 158.89739 62 GLU A C 1
ATOM 459 O O . GLU A 1 64 ? 71.74350 58.15093 118.12766 1.000 161.91916 62 GLU A O 1
ATOM 461 N N . PRO A 1 65 ? 70.26000 56.50467 117.80684 1.000 134.86507 63 PRO A N 1
ATOM 462 C CA . PRO A 1 65 ? 69.95683 56.98290 116.45306 1.000 135.21423 63 PRO A CA 1
ATOM 463 C C . PRO A 1 65 ? 69.21281 58.30939 116.48453 1.000 142.84428 63 PRO A C 1
ATOM 464 O O . PRO A 1 65 ? 68.37477 58.55501 117.35523 1.000 146.65450 63 PRO A O 1
ATOM 468 N N . ILE A 1 66 ? 69.52875 59.16392 115.51847 1.000 136.71882 64 ILE A N 1
ATOM 469 C CA . ILE A 1 66 ? 68.90517 60.47745 115.41254 1.000 131.92889 64 ILE A CA 1
ATOM 470 C C . ILE A 1 66 ? 67.57766 60.34377 114.67958 1.000 128.60409 64 ILE A C 1
ATOM 471 O O 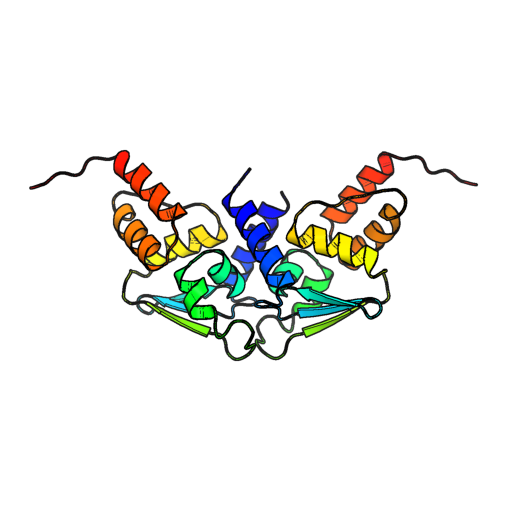. ILE A 1 66 ? 67.47657 59.63554 113.67124 1.000 128.97367 64 ILE A O 1
ATOM 476 N N . THR A 1 67 ? 66.54861 61.02275 115.18434 1.000 135.22636 65 THR A N 1
ATOM 477 C CA . THR A 1 67 ? 65.18893 60.90049 114.66505 1.000 132.67492 65 THR A CA 1
ATOM 478 C C . THR A 1 67 ? 64.72802 62.27021 114.18263 1.000 130.74146 65 THR A C 1
ATOM 479 O O . THR A 1 67 ? 64.40969 63.14461 114.99559 1.000 143.09167 65 THR A O 1
ATOM 483 N N . ALA A 1 68 ? 64.68737 62.45231 112.86653 1.000 128.63095 66 ALA A N 1
ATOM 484 C CA . ALA A 1 68 ? 64.19576 63.68106 112.26283 1.000 114.33457 66 ALA A CA 1
ATOM 485 C C . ALA A 1 68 ? 62.70170 63.57868 111.96913 1.000 121.39658 66 ALA A C 1
ATOM 486 O O . ALA A 1 68 ? 62.12704 62.48925 111.90531 1.000 123.49755 66 ALA A O 1
ATOM 488 N N . THR A 1 69 ? 62.07419 64.74023 111.78881 1.000 123.82842 67 THR A N 1
ATOM 489 C CA . THR A 1 69 ? 60.64554 64.81769 111.52208 1.000 118.24893 67 THR A CA 1
ATOM 490 C C . THR A 1 69 ? 60.38675 65.82892 110.41549 1.000 116.53615 67 THR A C 1
ATOM 491 O O . THR A 1 69 ? 61.14182 66.78896 110.24055 1.000 118.84026 67 THR A O 1
ATOM 495 N N . PHE A 1 70 ? 59.30262 65.60584 109.67384 1.000 111.27602 68 PHE A N 1
ATOM 496 C CA . PHE A 1 70 ? 58.90059 66.50711 108.60171 1.000 109.86413 68 PHE A CA 1
ATOM 497 C C . PHE A 1 70 ? 57.38430 66.51956 108.49387 1.000 121.46651 68 PHE A C 1
ATOM 498 O O . PHE A 1 70 ? 56.75868 65.46031 108.39231 1.000 132.13373 68 PHE A O 1
ATOM 506 N N . ASP A 1 71 ? 56.80152 67.71954 108.51797 1.000 131.57764 69 ASP A N 1
ATOM 507 C CA . ASP A 1 71 ? 55.40745 67.92519 108.14209 1.000 124.69604 69 ASP A CA 1
ATOM 508 C C . ASP A 1 71 ? 55.28380 68.85487 106.94021 1.000 116.05505 69 ASP A C 1
ATOM 509 O O . ASP A 1 71 ? 54.19285 69.35880 106.65619 1.000 128.18355 69 ASP A O 1
ATOM 514 N N . VAL A 1 72 ? 56.38946 69.09184 106.22684 1.000 131.60715 70 VAL A N 1
ATOM 515 C CA . VAL A 1 72 ? 56.40624 70.05059 105.12472 1.000 124.73325 70 VAL A CA 1
ATOM 516 C C . VAL A 1 72 ? 56.17176 69.40327 103.76794 1.000 125.28690 70 VAL A C 1
ATOM 517 O O . VAL A 1 72 ? 55.89221 70.11830 102.79315 1.000 135.43275 70 VAL A O 1
ATOM 521 N N . PHE A 1 73 ? 56.28226 68.08033 103.66734 1.000 121.11987 71 PHE A N 1
ATOM 522 C CA . PHE A 1 73 ? 55.96277 67.36187 102.44330 1.000 112.82998 71 PHE A CA 1
ATOM 523 C C . PHE A 1 73 ? 55.26360 66.06020 102.80645 1.000 124.72493 71 PHE A C 1
ATOM 524 O O . PHE A 1 73 ? 55.23236 65.64908 103.96935 1.000 129.33167 71 PHE A O 1
ATOM 532 N N . SER A 1 74 ? 54.69437 65.41211 101.79545 1.000 131.04003 72 SER A N 1
ATOM 533 C CA . SER A 1 74 ? 53.97447 64.16985 102.01696 1.000 129.73242 72 SER A CA 1
ATOM 534 C C . SER A 1 74 ? 54.94712 62.99855 102.12013 1.000 128.68985 72 SER A C 1
ATOM 535 O O . SER A 1 74 ? 56.08081 63.05001 101.63440 1.000 126.36993 72 SER A O 1
ATOM 538 N N . ALA A 1 75 ? 54.48494 61.92902 102.77316 1.000 132.11082 73 ALA A N 1
ATOM 539 C CA . ALA A 1 75 ? 55.30147 60.72558 102.88802 1.000 127.44322 73 ALA A CA 1
ATOM 540 C C . ALA A 1 75 ? 55.59334 60.11671 101.52371 1.000 122.19041 73 ALA A C 1
ATOM 541 O O . ALA A 1 75 ? 56.67016 59.54543 101.31667 1.000 125.31337 73 ALA A O 1
ATOM 543 N N . ASP A 1 76 ? 54.65146 60.22768 100.58447 1.000 121.12943 74 ASP A N 1
ATOM 544 C CA . ASP A 1 76 ? 54.89807 59.76235 99.22363 1.000 127.32821 74 ASP A CA 1
ATOM 545 C C . ASP A 1 76 ? 55.96759 60.60902 98.54477 1.000 119.45183 74 ASP A C 1
ATOM 546 O O . ASP A 1 76 ? 56.85894 60.07942 97.87039 1.000 122.48151 74 ASP A O 1
ATOM 551 N N . THR A 1 77 ? 55.87676 61.93328 98.69299 1.000 121.23365 75 THR A N 1
ATOM 552 C CA . THR A 1 77 ? 56.90708 62.82048 98.16111 1.000 124.43170 75 THR A CA 1
ATOM 553 C C . THR A 1 77 ? 58.27645 62.47600 98.73378 1.000 123.95353 75 THR A C 1
ATOM 554 O O . THR A 1 77 ? 59.27029 62.40401 98.00109 1.000 120.69355 75 THR A O 1
ATOM 558 N N . PHE A 1 78 ? 58.34897 62.26994 100.05137 1.000 122.95618 76 PHE A N 1
ATOM 559 C CA . PHE A 1 78 ? 59.62813 61.95113 100.67463 1.000 119.24430 76 PHE A CA 1
ATOM 560 C C . PHE A 1 78 ? 60.14318 60.58858 100.23236 1.000 114.87458 76 PHE A C 1
ATOM 561 O O . PHE A 1 78 ? 61.36002 60.38611 100.14784 1.000 111.53287 76 PHE A O 1
ATOM 569 N N . THR A 1 79 ? 59.23953 59.64629 99.95414 1.000 112.82762 77 THR A N 1
ATOM 570 C CA . THR A 1 79 ? 59.65738 58.34371 99.44644 1.000 116.94397 77 THR A CA 1
ATOM 571 C C . THR A 1 79 ? 60.40213 58.48467 98.12460 1.000 113.17319 77 THR A C 1
ATOM 572 O O . THR A 1 79 ? 61.51930 57.97890 97.97367 1.000 117.46642 77 THR A O 1
ATOM 576 N N . ALA A 1 80 ? 59.79374 59.17275 97.15303 1.000 107.28026 78 ALA A N 1
ATOM 577 C CA . ALA A 1 80 ? 60.45097 59.39089 95.86674 1.000 115.63140 78 ALA A CA 1
ATOM 578 C C . ALA A 1 80 ? 61.79478 60.08805 96.03885 1.000 118.28798 78 ALA A C 1
ATOM 579 O O . ALA A 1 80 ? 62.77424 59.73899 95.36875 1.000 116.79971 78 ALA A O 1
ATOM 581 N N . ILE A 1 81 ? 61.85522 61.08824 96.92045 1.000 117.93180 79 ILE A N 1
ATOM 582 C CA . ILE A 1 81 ? 63.12758 61.73361 97.23471 1.000 114.83446 79 ILE A CA 1
ATOM 583 C C . ILE A 1 81 ? 64.10748 60.71873 97.81072 1.000 113.72621 79 ILE A C 1
ATOM 584 O O . ILE A 1 81 ? 65.23747 60.57466 97.32867 1.000 115.36478 79 ILE A O 1
ATOM 589 N N . LEU A 1 82 ? 63.68898 60.00552 98.85992 1.000 113.74582 80 LEU A N 1
ATOM 590 C CA . LEU A 1 82 ? 64.58106 59.05487 99.51674 1.000 111.70615 80 LEU A CA 1
ATOM 591 C C . LEU A 1 82 ? 64.91622 57.88196 98.60325 1.000 109.41339 80 LEU A C 1
ATOM 592 O O . LEU A 1 82 ? 66.04779 57.38264 98.61843 1.000 108.67352 80 LEU A O 1
ATOM 597 N N . ASP A 1 83 ? 63.94425 57.41917 97.81120 1.000 112.08515 81 ASP A N 1
ATOM 598 C CA . ASP A 1 83 ? 64.22325 56.35527 96.85184 1.000 112.61034 81 ASP A CA 1
ATOM 599 C C . ASP A 1 83 ? 65.27240 56.79642 95.84021 1.000 114.40147 81 ASP A C 1
ATOM 600 O O . ASP A 1 83 ? 66.10910 55.99286 95.41330 1.000 118.82630 81 ASP A O 1
ATOM 605 N N . PHE A 1 84 ? 65.24967 58.07458 95.45137 1.000 109.95074 82 PHE A N 1
ATOM 606 C CA . PHE A 1 84 ? 66.28481 58.59095 94.56163 1.000 110.40404 82 PHE A CA 1
ATOM 607 C C . PHE A 1 84 ? 67.65059 58.56961 95.23497 1.000 114.54310 82 PHE A C 1
ATOM 608 O O . PHE A 1 84 ? 68.66520 58.30021 94.58169 1.000 122.03012 82 PHE A O 1
ATOM 616 N N . VAL A 1 85 ? 67.69658 58.87185 96.53506 1.000 108.55195 83 VAL A N 1
ATOM 617 C CA . VAL A 1 85 ? 68.96991 58.93148 97.24892 1.000 101.33865 83 VAL A CA 1
ATOM 618 C C . VAL A 1 85 ? 69.69868 57.59577 97.16119 1.000 111.01355 83 VAL A C 1
ATOM 619 O O . VAL A 1 85 ? 70.92308 57.54924 96.99022 1.000 116.42854 83 VAL A O 1
ATOM 623 N N . TYR A 1 86 ? 68.96111 56.49142 97.26803 1.000 112.45388 84 TYR A N 1
ATOM 624 C CA . TYR A 1 86 ? 69.54114 55.15531 97.27559 1.000 103.22211 84 TYR A CA 1
ATOM 625 C C . TYR A 1 86 ? 69.48114 54.46063 95.91858 1.000 112.86132 84 TYR A C 1
ATOM 626 O O . TYR A 1 86 ? 69.82564 53.27780 95.82885 1.000 123.92322 84 TYR A O 1
ATOM 635 N N . SER A 1 87 ? 69.03480 55.14998 94.86871 1.000 100.71842 85 SER A N 1
ATOM 636 C CA . SER A 1 87 ? 68.93796 54.52150 93.55592 1.000 110.42516 85 SER A CA 1
ATOM 637 C C . SER A 1 87 ? 69.48993 55.42840 92.46321 1.000 118.19062 85 SER A C 1
ATOM 638 O O . SER A 1 87 ? 70.04159 54.94685 91.46845 1.000 122.87031 85 SER A O 1
ATOM 641 N N . GLY A 1 88 ? 69.35383 56.73969 92.64090 1.000 120.36702 86 GLY A N 1
ATOM 642 C CA . GLY A 1 88 ? 69.72889 57.68261 91.60827 1.000 115.73727 86 GLY A CA 1
ATOM 643 C C . GLY A 1 88 ? 68.72151 57.85324 90.49508 1.000 113.32587 86 GLY A C 1
ATOM 644 O O . GLY A 1 88 ? 69.02488 58.53212 89.50723 1.000 111.84072 86 GLY A O 1
ATOM 645 N N . LYS A 1 89 ? 67.53579 57.26040 90.61638 1.000 114.54631 87 LYS A N 1
ATOM 646 C CA . LYS A 1 89 ? 66.50072 57.34245 89.59352 1.000 123.29577 87 LYS A CA 1
ATOM 647 C C . LYS A 1 89 ? 65.27241 58.00072 90.20298 1.000 117.79355 87 LYS A C 1
ATOM 648 O O . LYS A 1 89 ? 64.72631 57.50486 91.19448 1.000 119.10290 87 LYS A O 1
ATOM 650 N N . LEU A 1 90 ? 64.84866 59.11809 89.62008 1.000 117.96037 88 LEU A N 1
ATOM 651 C CA . LEU A 1 90 ? 63.69328 59.84970 90.12383 1.000 130.76127 88 LEU A CA 1
ATOM 652 C C . LEU A 1 90 ? 62.55943 59.79681 89.11143 1.000 139.46168 88 LEU A C 1
ATOM 653 O O . LEU A 1 90 ? 62.69323 60.35432 88.01000 1.000 139.84696 88 LEU A O 1
ATOM 658 N N . PRO A 1 91 ? 61.43586 59.15384 89.42876 1.000 147.06346 89 PRO A N 1
ATOM 659 C CA . PRO A 1 91 ? 60.31504 59.11124 88.48310 1.000 136.39938 89 PRO A CA 1
ATOM 660 C C . PRO A 1 91 ? 59.39084 60.30603 88.64908 1.000 136.10957 89 PRO A C 1
ATOM 661 O O . PRO A 1 91 ? 58.68634 60.41478 89.65785 1.000 142.33663 89 PRO A O 1
ATOM 665 N N . LEU A 1 92 ? 59.37866 61.20651 87.67264 1.000 133.30262 90 LEU A N 1
ATOM 666 C CA . LEU A 1 92 ? 58.62394 62.44385 87.78194 1.000 137.60053 90 LEU A CA 1
ATOM 667 C C . LEU A 1 92 ? 57.37577 62.39905 86.91042 1.000 141.41260 90 LEU A C 1
ATOM 668 O O . LEU A 1 92 ? 57.29702 61.66038 85.92476 1.000 140.25392 90 LEU A O 1
ATOM 673 N N . SER A 1 93 ? 56.40061 63.21769 87.29399 1.000 141.07453 91 SER A N 1
ATOM 674 C CA . SER A 1 93 ? 55.14799 63.37744 86.56744 1.000 135.04240 91 SER A CA 1
ATOM 675 C C . SER A 1 93 ? 54.44786 64.60548 87.12988 1.000 143.64485 91 SER A C 1
ATOM 676 O O . SER A 1 93 ? 54.87568 65.18009 88.13470 1.000 143.02281 91 SER A O 1
ATOM 679 N N . GLY A 1 94 ? 53.36250 65.00057 86.46229 1.000 137.48712 92 GLY A N 1
ATOM 680 C CA . GLY A 1 94 ? 52.60532 66.16275 86.89840 1.000 136.42302 92 GLY A CA 1
ATOM 681 C C . GLY A 1 94 ? 52.14197 66.09277 88.34024 1.000 149.77190 92 GLY A C 1
ATOM 682 O O . GLY A 1 94 ? 52.07134 67.11843 89.02355 1.000 159.05913 92 GLY A O 1
ATOM 683 N N . GLN A 1 95 ? 51.81208 64.89257 88.82242 1.000 154.17370 93 GLN A N 1
ATOM 684 C CA . GLN A 1 95 ? 51.27475 64.75881 90.17263 1.000 161.37601 93 GLN A CA 1
ATOM 685 C C . GLN A 1 95 ? 52.31870 65.08876 91.23421 1.000 156.24456 93 GLN A C 1
ATOM 686 O O . GLN A 1 95 ? 51.99042 65.68198 92.26820 1.000 159.51695 93 GLN A O 1
ATOM 692 N N . ASN A 1 96 ? 53.57964 64.71675 91.00234 1.000 140.63081 94 ASN A N 1
ATOM 693 C CA . ASN A 1 96 ? 54.61221 64.85473 92.01990 1.000 141.68531 94 ASN A CA 1
ATOM 694 C C . ASN A 1 96 ? 55.62580 65.96030 91.75608 1.000 136.27822 94 ASN A C 1
ATOM 695 O O . ASN A 1 96 ? 56.33403 66.34672 92.68991 1.000 131.05571 94 ASN A O 1
ATOM 700 N N . VAL A 1 97 ? 55.70849 66.48272 90.52751 1.000 131.25019 95 VAL A N 1
ATOM 701 C CA . VAL A 1 97 ? 56.83756 67.33516 90.15023 1.000 125.30625 95 VAL A CA 1
ATOM 702 C C . VAL A 1 97 ? 56.92231 68.56219 91.05193 1.000 127.77139 95 VAL A C 1
ATOM 703 O O . VAL A 1 97 ? 58.01724 68.99349 91.43498 1.000 133.42963 95 VAL A O 1
ATOM 707 N N . ILE A 1 98 ? 55.77571 69.13653 91.41629 1.000 120.41293 96 ILE A N 1
ATOM 708 C CA . ILE A 1 98 ? 55.78500 70.33337 92.25109 1.000 123.41175 96 ILE A CA 1
ATOM 709 C C . ILE A 1 98 ? 56.19170 69.98129 93.67704 1.000 125.30123 96 ILE A C 1
ATOM 710 O O . ILE A 1 98 ? 57.11765 70.57658 94.24072 1.000 126.39543 96 ILE A O 1
ATOM 715 N N . GLU A 1 99 ? 55.49607 69.01562 94.28496 1.000 115.12567 97 GLU A N 1
ATOM 716 C CA . GLU A 1 99 ? 55.81269 68.61466 95.65243 1.000 116.28751 97 GLU A CA 1
ATOM 717 C C . GLU A 1 99 ? 57.24126 68.09932 95.77822 1.000 117.67280 97 GLU A C 1
ATOM 718 O O . GLU A 1 99 ? 57.88350 68.30549 96.81464 1.000 115.48566 97 GLU A O 1
ATOM 724 N N . VAL A 1 100 ? 57.75507 67.42841 94.74376 1.000 120.88785 98 VAL A N 1
ATOM 725 C CA . VAL A 1 100 ? 59.14318 66.97576 94.77448 1.000 114.06585 98 VAL A CA 1
ATOM 726 C C . VAL A 1 100 ? 60.09303 68.16705 94.73695 1.000 115.43822 98 VAL A C 1
ATOM 727 O O . VAL A 1 100 ? 61.09437 68.20085 95.46221 1.000 120.32380 98 VAL A O 1
ATOM 731 N N . MET A 1 101 ? 59.79388 69.16451 93.89991 1.000 114.07002 99 MET A N 1
ATOM 732 C CA . MET A 1 101 ? 60.62747 70.36231 93.84361 1.000 111.24351 99 MET A CA 1
ATOM 733 C C . MET A 1 101 ? 60.65082 71.07385 95.19028 1.000 114.58706 99 MET A C 1
ATOM 734 O O . MET A 1 101 ? 61.71419 71.48218 95.67229 1.000 112.49244 99 MET A O 1
ATOM 739 N N . SER A 1 102 ? 59.47816 71.24254 95.80534 1.000 120.48178 100 SER A N 1
ATOM 740 C CA . SER A 1 102 ? 59.40073 71.79440 97.15362 1.000 119.82077 100 SER A CA 1
ATOM 741 C C . SER A 1 102 ? 60.25470 70.98485 98.12291 1.000 113.61200 100 SER A C 1
ATOM 742 O O . SER A 1 102 ? 61.11112 71.53058 98.82778 1.000 111.70324 100 SER A O 1
ATOM 745 N N . ALA A 1 103 ? 60.01570 69.67144 98.17887 1.000 104.67809 101 ALA A N 1
ATOM 746 C CA . ALA A 1 103 ? 60.76459 68.81489 99.09349 1.000 99.09384 101 ALA A CA 1
ATOM 747 C C . ALA A 1 103 ? 62.25886 68.84974 98.79635 1.000 103.55581 101 ALA A C 1
ATOM 748 O O . ALA A 1 103 ? 63.08083 68.87882 99.71941 1.000 104.32078 101 ALA A O 1
ATOM 750 N N . ALA A 1 104 ? 62.63135 68.84563 97.51369 1.000 104.18346 102 ALA A N 1
ATOM 751 C CA . ALA A 1 104 ? 64.04562 68.90702 97.15810 1.000 99.49411 102 ALA A CA 1
ATOM 752 C C . ALA A 1 104 ? 64.66331 70.23276 97.58102 1.000 110.16954 102 ALA A C 1
ATOM 753 O O . ALA A 1 104 ? 65.80236 70.27069 98.06108 1.000 110.71326 102 ALA A O 1
ATOM 755 N N . SER A 1 105 ? 63.92934 71.33203 97.40086 1.000 107.41304 103 SER A N 1
ATOM 756 C CA . SER A 1 105 ? 64.40691 72.63591 97.84755 1.000 97.28301 103 SER A CA 1
ATOM 757 C C . SER A 1 105 ? 64.58494 72.65907 99.36132 1.000 105.43663 103 SER A C 1
ATOM 758 O O . SER A 1 105 ? 65.65985 72.99855 99.86932 1.000 108.19671 103 SER A O 1
ATOM 761 N N . TYR A 1 106 ? 63.52180 72.31923 100.09869 1.000 100.10495 104 TYR A N 1
ATOM 762 C CA . TYR A 1 106 ? 63.59695 72.25630 101.55680 1.000 102.23279 104 TYR A CA 1
ATOM 763 C C . TYR A 1 106 ? 64.76562 71.39476 102.01909 1.000 100.15238 104 TYR A C 1
ATOM 764 O O . TYR A 1 106 ? 65.47104 71.74851 102.97125 1.000 111.71860 104 TYR A O 1
ATOM 773 N N . LEU A 1 107 ? 64.98837 70.26207 101.35479 1.000 102.66165 105 LEU A N 1
ATOM 774 C CA . LEU A 1 107 ? 66.08616 69.37071 101.70610 1.000 106.46564 105 LEU A CA 1
ATOM 775 C C . LEU A 1 107 ? 67.40976 69.78590 101.07818 1.000 105.79869 105 LEU A C 1
ATOM 776 O O . LEU A 1 107 ? 68.43163 69.14799 101.35693 1.000 102.15509 105 LEU A O 1
ATOM 781 N N . GLN A 1 108 ? 67.40923 70.82475 100.23836 1.000 103.23566 106 GLN A N 1
ATOM 782 C CA . GLN A 1 108 ? 68.62954 71.38459 99.65381 1.000 106.62256 106 GLN A CA 1
ATOM 783 C C . GLN A 1 108 ? 69.34870 70.35546 98.78187 1.000 108.32413 106 GLN A C 1
ATOM 784 O O . GLN A 1 108 ? 70.53676 70.07611 98.95440 1.000 111.68115 106 GLN A O 1
ATOM 790 N N . MET A 1 109 ? 68.60757 69.78580 97.83820 1.000 109.69953 107 MET A N 1
ATOM 791 C CA . MET A 1 109 ? 69.12502 68.81350 96.87859 1.000 106.74403 107 MET A CA 1
ATOM 792 C C . MET A 1 109 ? 69.09292 69.47100 95.50063 1.000 116.05566 107 MET A C 1
ATOM 793 O O . MET A 1 109 ? 68.12112 69.33657 94.75516 1.000 117.45091 107 MET A O 1
ATOM 798 N N . THR A 1 110 ? 70.17515 70.18145 95.16870 1.000 127.49538 108 THR A N 1
ATOM 799 C CA . THR A 1 110 ? 70.19644 70.99778 93.95729 1.000 126.45157 108 THR A CA 1
ATOM 800 C C . THR A 1 110 ? 69.98099 70.15702 92.70400 1.000 125.03875 108 THR A C 1
ATOM 801 O O . THR A 1 110 ? 69.31252 70.59839 91.76156 1.000 128.33781 108 THR A O 1
ATOM 805 N N . ASP A 1 111 ? 70.55327 68.95141 92.66501 1.000 132.37954 109 ASP A N 1
ATOM 806 C CA . ASP A 1 111 ? 70.41174 68.10491 91.48364 1.000 121.29706 109 ASP A CA 1
ATOM 807 C C . ASP A 1 111 ? 68.95329 67.72356 91.25329 1.000 124.42655 109 ASP A C 1
ATOM 808 O O . ASP A 1 111 ? 68.45543 67.77880 90.12255 1.000 119.15351 109 ASP A O 1
ATOM 813 N N . VAL A 1 112 ? 68.25575 67.31890 92.31832 1.000 130.57622 110 VAL A N 1
ATOM 814 C CA . VAL A 1 112 ? 66.83960 66.97840 92.20094 1.000 113.92843 110 VAL A CA 1
ATOM 815 C C . VAL A 1 112 ? 66.03019 68.19828 91.77685 1.000 116.24480 110 VAL A C 1
ATOM 816 O O . VAL A 1 112 ? 65.08232 68.08987 90.98873 1.000 123.56175 110 VAL A O 1
ATOM 820 N N . ILE A 1 113 ? 66.38584 69.37638 92.29734 1.000 117.90188 111 ILE A N 1
ATOM 821 C CA . ILE A 1 113 ? 65.68632 70.60461 91.92329 1.000 122.65009 111 ILE A CA 1
ATOM 822 C C . ILE A 1 113 ? 65.82569 70.85967 90.42742 1.000 124.18900 111 ILE A C 1
ATOM 823 O O . ILE A 1 113 ? 64.84385 71.15113 89.73352 1.000 128.67158 111 ILE A O 1
ATOM 828 N N . GLY A 1 114 ? 67.05361 70.76489 89.91260 1.000 128.75924 112 GLY A N 1
ATOM 829 C CA . GLY A 1 114 ? 67.26892 70.96052 88.48749 1.000 137.72289 112 GLY A CA 1
ATOM 830 C C . GLY A 1 114 ? 66.51382 69.96099 87.63189 1.000 129.14637 112 GLY A C 1
ATOM 831 O O . GLY A 1 114 ? 66.00288 70.30580 86.56289 1.000 156.06568 112 GLY A O 1
ATOM 832 N N . VAL A 1 115 ? 66.44457 68.70560 88.08383 1.000 120.13197 113 VAL A N 1
ATOM 833 C CA . VAL A 1 115 ? 65.69552 67.68534 87.35357 1.000 120.03840 113 VAL A CA 1
ATOM 834 C C . VAL A 1 115 ? 64.22611 68.07470 87.24494 1.000 127.55786 113 VAL A C 1
ATOM 835 O O . VAL A 1 115 ? 63.61016 67.94277 86.17960 1.000 127.28514 113 VAL A O 1
ATOM 839 N N . CYS A 1 116 ? 63.64146 68.56048 88.34233 1.000 121.39038 114 CYS A N 1
ATOM 840 C CA . CYS A 1 116 ? 62.24281 68.97719 88.31474 1.000 126.14433 114 CYS A CA 1
ATOM 841 C C . CYS A 1 116 ? 62.04224 70.14973 87.36275 1.000 133.80553 114 CYS A C 1
ATOM 842 O O . CYS A 1 116 ? 61.13568 70.13435 86.52235 1.000 138.11937 114 CYS A O 1
ATOM 845 N N . LYS A 1 117 ? 62.88389 71.18074 87.48186 1.000 134.29310 115 LYS A N 1
ATOM 846 C CA . LYS A 1 117 ? 62.78330 72.33623 86.59723 1.000 135.36408 115 LYS A CA 1
ATOM 847 C C . LYS A 1 117 ? 63.04723 71.97405 85.14129 1.000 138.58193 115 LYS A C 1
ATOM 848 O O . LYS A 1 117 ? 62.69265 72.74989 84.24732 1.000 138.81106 115 LYS A O 1
ATOM 850 N N . MET A 1 118 ? 63.65952 70.81693 84.88307 1.000 137.82308 116 MET A N 1
ATOM 851 C CA . MET A 1 118 ? 63.80087 70.33110 83.51499 1.000 139.63477 116 MET A CA 1
ATOM 852 C C . MET A 1 118 ? 62.52711 69.63620 83.04812 1.000 142.41776 116 MET A C 1
ATOM 853 O O . MET A 1 118 ? 62.05433 69.87477 81.93132 1.000 139.06247 116 MET A O 1
ATOM 855 N N . PHE A 1 119 ? 61.96024 68.76954 83.89287 1.000 146.52418 117 PHE A N 1
ATOM 856 C CA . PHE A 1 119 ? 60.66376 68.17494 83.58419 1.000 137.57650 117 PHE A CA 1
ATOM 857 C C . PHE A 1 119 ? 59.57404 69.23384 83.48357 1.000 133.33875 117 PHE A C 1
ATOM 858 O O . PHE A 1 119 ? 58.59208 69.04482 82.75668 1.000 142.50997 117 PHE A O 1
ATOM 866 N N . ILE A 1 120 ? 59.72133 70.34541 84.20904 1.000 139.68517 118 ILE A N 1
ATOM 867 C CA . ILE A 1 120 ? 58.74801 71.42975 84.11022 1.000 148.15591 118 ILE A CA 1
ATOM 868 C C . ILE A 1 120 ? 58.74552 72.00292 82.69915 1.000 149.27789 118 ILE A C 1
ATOM 869 O O . ILE A 1 120 ? 57.68639 72.30882 82.13703 1.000 148.92028 118 ILE A O 1
ATOM 874 N N . LYS A 1 121 ? 59.92888 72.14164 82.09761 1.000 152.07439 119 LYS A N 1
ATOM 875 C CA . LYS A 1 121 ? 60.02259 72.53181 80.69622 1.000 145.17770 119 LYS A CA 1
ATOM 876 C C . LYS A 1 121 ? 59.43110 71.48903 79.75412 1.000 155.44250 119 LYS A C 1
ATOM 877 O O . LYS A 1 121 ? 59.23444 71.79033 78.57166 1.000 173.77999 119 LYS A O 1
ATOM 879 N N . SER A 1 122 ? 59.14444 70.27962 80.24018 1.000 156.54951 120 SER A N 1
ATOM 880 C CA . SER A 1 122 ? 58.51811 69.23623 79.43962 1.000 149.06941 120 SER A CA 1
ATOM 881 C C . SER A 1 122 ? 57.00096 69.21277 79.59351 1.000 155.38880 120 SER A C 1
ATOM 882 O O . SER A 1 122 ? 56.36374 68.21404 79.23890 1.000 157.78885 120 SER A O 1
ATOM 885 N N . SER A 1 123 ? 56.41474 70.28548 80.11715 1.000 172.11112 121 SER A N 1
ATOM 886 C CA . SER A 1 123 ? 54.96940 70.42240 80.23005 1.000 178.30222 121 SER A CA 1
ATOM 887 C C . SER A 1 123 ? 54.61815 71.87574 79.92840 1.000 187.33913 121 SER A C 1
ATOM 888 O O . SER A 1 123 ? 55.47614 72.67321 79.53702 1.000 190.12924 121 SER A O 1
ATOM 891 N N . LEU A 1 124 ? 53.34692 72.22676 80.10837 1.000 164.94058 122 LEU A N 1
ATOM 892 C CA . LEU A 1 124 ? 52.84797 73.55583 79.77507 1.000 160.12202 122 LEU A CA 1
ATOM 893 C C . LEU A 1 124 ? 52.00915 74.07409 80.93181 1.000 164.10541 122 LEU A C 1
ATOM 894 O O . LEU A 1 124 ? 51.04820 73.41903 81.34685 1.000 156.97485 122 LEU A O 1
ATOM 896 N N . ASP A 1 125 ? 52.36353 75.25055 81.44235 1.000 166.16387 123 ASP A N 1
ATOM 897 C CA . ASP A 1 125 ? 51.61291 75.89120 82.51219 1.000 151.46564 123 ASP A CA 1
ATOM 898 C C . ASP A 1 125 ? 51.28443 77.31696 82.10166 1.000 156.23343 123 ASP A C 1
ATOM 899 O O . ASP A 1 125 ? 52.14908 78.03773 81.59371 1.000 161.45263 123 ASP A O 1
ATOM 901 N N . ILE A 1 126 ? 50.03319 77.71373 82.32144 1.000 153.92919 124 ILE A N 1
ATOM 902 C CA . ILE A 1 126 ? 49.51394 79.01313 81.91518 1.000 155.20920 124 ILE A CA 1
ATOM 903 C C . ILE A 1 126 ? 48.52166 79.47293 82.97581 1.000 160.80703 124 ILE A C 1
ATOM 904 O O . ILE A 1 126 ? 48.13967 78.71544 83.87003 1.000 158.43266 124 ILE A O 1
ATOM 906 N N . ASN A 1 127 ? 48.10400 80.73028 82.87977 1.000 159.83327 125 ASN A N 1
ATOM 907 C CA . ASN A 1 127 ? 47.17132 81.27916 83.85021 1.000 168.40366 125 ASN A CA 1
ATOM 908 C C . ASN A 1 127 ? 45.74537 80.86143 83.51061 1.000 169.61666 125 ASN A C 1
ATOM 909 O O . ASN A 1 127 ? 45.40214 80.62621 82.34839 1.000 179.26833 125 ASN A O 1
ATOM 911 N N . GLU A 1 128 ? 44.91385 80.76855 84.54331 1.000 158.27726 126 GLU A N 1
ATOM 912 C CA . GLU A 1 128 ? 43.52249 80.36582 84.37287 1.000 149.56374 126 GLU A CA 1
ATOM 913 C C . GLU A 1 128 ? 42.63244 81.56562 84.06702 1.000 153.57972 126 GLU A C 1
ATOM 914 O O . GLU A 1 128 ? 41.87369 81.55640 83.09742 1.000 161.97976 126 GLU A O 1
ATOM 916 N N . SER B 1 7 ? 76.22947 59.57560 87.65114 1.000 130.14691 5 SER B N 1
ATOM 917 C CA . SER B 1 7 ? 76.49369 60.92240 88.14401 1.000 144.03157 5 SER B CA 1
ATOM 918 C C . SER B 1 7 ? 76.24732 61.01478 89.64588 1.000 138.01243 5 SER B C 1
ATOM 919 O O . SER B 1 7 ? 77.14821 61.36359 90.40928 1.000 145.86255 5 SER B O 1
ATOM 922 N N . HIS B 1 8 ? 75.01658 60.70571 90.06415 1.000 142.05466 6 HIS B N 1
ATOM 923 C CA . HIS B 1 8 ? 74.69843 60.71870 91.48818 1.000 133.13754 6 HIS B CA 1
ATOM 924 C C . HIS B 1 8 ? 75.46998 59.64396 92.24151 1.000 130.37020 6 HIS B C 1
ATOM 925 O O . HIS B 1 8 ? 75.83580 59.84197 93.40657 1.000 137.52340 6 HIS B O 1
ATOM 932 N N . HIS B 1 9 ? 75.72708 58.50434 91.59500 1.000 138.24919 7 HIS B N 1
ATOM 933 C CA . HIS B 1 9 ? 76.50425 57.44792 92.23399 1.000 120.36688 7 HIS B CA 1
ATOM 934 C C . HIS B 1 9 ? 77.94217 57.89047 92.47047 1.000 119.42687 7 HIS B C 1
ATOM 935 O O . HIS B 1 9 ? 78.50400 57.65025 93.54573 1.000 135.05305 7 HIS B O 1
ATOM 942 N N . ILE B 1 10 ? 78.55515 58.52469 91.46935 1.000 117.43905 8 ILE B N 1
ATOM 943 C CA . ILE B 1 10 ? 79.93051 58.99762 91.60460 1.000 118.40638 8 ILE B CA 1
ATOM 944 C C . ILE B 1 10 ? 80.02939 60.03923 92.71339 1.000 118.94493 8 ILE B C 1
ATOM 945 O O . ILE B 1 10 ? 80.94268 60.00072 93.54643 1.000 116.92614 8 ILE B O 1
ATOM 950 N N . ARG B 1 11 ? 79.09311 60.99182 92.73205 1.000 118.47526 9 ARG B N 1
ATOM 951 C CA . ARG B 1 11 ? 79.12455 62.05936 93.72863 1.000 116.13560 9 ARG B CA 1
ATOM 952 C C . ARG B 1 11 ? 79.02630 61.50187 95.14414 1.000 116.69411 9 ARG B C 1
ATOM 953 O O . ARG B 1 11 ? 79.79456 61.89256 96.03079 1.000 108.04453 9 ARG B O 1
ATOM 955 N N . LEU B 1 12 ? 78.06666 60.60110 95.37812 1.000 114.98361 10 LEU B N 1
ATOM 956 C CA . LEU B 1 12 ? 77.88133 60.02403 96.70760 1.000 109.27170 10 LEU B CA 1
ATOM 957 C C . LEU B 1 12 ? 79.16456 59.39355 97.23717 1.000 101.73305 10 LEU B C 1
ATOM 958 O O . LEU B 1 12 ? 79.50627 59.55652 98.41436 1.000 100.43340 10 LEU B O 1
ATOM 963 N N . LEU B 1 13 ? 79.88957 58.66911 96.38215 1.000 105.91388 11 LEU B N 1
ATOM 964 C CA . LEU B 1 13 ? 81.12536 58.02972 96.82352 1.000 103.42825 11 LEU B CA 1
ATOM 965 C C . LEU B 1 13 ? 82.23896 59.05009 97.02491 1.000 103.16631 11 LEU B C 1
ATOM 966 O O . LEU B 1 13 ? 83.04853 58.91778 97.95046 1.000 103.10631 11 LEU B O 1
ATOM 971 N N . GLN B 1 14 ? 82.30609 60.06500 96.15948 1.000 107.63221 12 GLN B N 1
ATOM 972 C CA . GLN B 1 14 ? 83.24263 61.16398 96.37574 1.000 115.28772 12 GLN B CA 1
ATOM 973 C C . GLN B 1 14 ? 82.97760 61.85935 97.70519 1.000 109.95317 12 GLN B C 1
ATOM 974 O O . GLN B 1 14 ? 83.91146 62.31412 98.37630 1.000 115.63481 12 GLN B O 1
ATOM 976 N N . GLN B 1 15 ? 81.70670 61.95546 98.09830 1.000 108.52434 13 GLN B N 1
ATOM 977 C CA . GLN B 1 15 ? 81.36473 62.59744 99.36235 1.000 108.77463 13 GLN B CA 1
ATOM 978 C C . GLN B 1 15 ? 81.71630 61.70901 100.54952 1.000 108.25515 13 GLN B C 1
ATOM 979 O O . GLN B 1 15 ? 82.22443 62.19665 101.56599 1.000 107.33028 13 GLN B O 1
ATOM 985 N N . LEU B 1 16 ? 81.44937 60.40374 100.44179 1.000 108.68515 14 LEU B N 1
ATOM 986 C CA . LEU B 1 16 ? 81.74766 59.49257 101.54315 1.000 100.63017 14 LEU B CA 1
ATOM 987 C C . LEU B 1 16 ? 83.24919 59.36799 101.76854 1.000 102.45767 14 LEU B C 1
ATOM 988 O O . LEU B 1 16 ? 83.70354 59.27830 102.91532 1.000 101.41713 14 LEU B O 1
ATOM 993 N N . ASP B 1 17 ? 84.03382 59.34781 100.68726 1.000 103.35182 15 ASP B N 1
ATOM 994 C CA . ASP B 1 17 ? 85.48649 59.34483 100.82699 1.000 104.85532 15 ASP B CA 1
ATOM 995 C C . ASP B 1 17 ? 85.96938 60.56870 101.59444 1.000 117.10675 15 ASP B C 1
ATOM 996 O O . ASP B 1 17 ? 86.94624 60.48647 102.34682 1.000 131.33674 15 ASP B O 1
ATOM 1001 N N . GLU B 1 18 ? 85.29892 61.70850 101.41813 1.000 113.82427 16 GLU B N 1
ATOM 1002 C CA . GLU B 1 18 ? 85.66426 62.90931 102.16059 1.000 112.40174 16 GLU B CA 1
ATOM 1003 C C . GLU B 1 18 ? 85.35607 62.75622 103.64513 1.000 110.77444 16 GLU B C 1
ATOM 1004 O O . GLU B 1 18 ? 86.12610 63.21793 104.49557 1.000 112.18511 16 GLU B O 1
ATOM 1010 N N . GLN B 1 19 ? 84.22900 62.12028 103.97366 1.000 107.84784 17 GLN B N 1
ATOM 1011 C CA . GLN B 1 19 ? 83.83312 61.97015 105.37100 1.000 111.40599 17 GLN B CA 1
ATOM 1012 C C . GLN B 1 19 ? 84.84456 61.13804 106.15134 1.000 124.49058 17 GLN B C 1
ATOM 1013 O O . GLN B 1 19 ? 85.26728 61.52283 107.24802 1.000 117.99032 17 GLN B O 1
ATOM 1019 N N . ARG B 1 20 ? 85.23461 59.98178 105.60589 1.000 113.16847 18 ARG B N 1
ATOM 1020 C CA . ARG B 1 20 ? 86.18207 59.11975 106.30628 1.000 107.20862 18 ARG B CA 1
ATOM 1021 C C . ARG B 1 20 ? 87.53748 59.79327 106.48052 1.000 113.66330 18 ARG B C 1
ATOM 1022 O O . ARG B 1 20 ? 88.23746 59.53130 107.46533 1.000 124.23840 18 ARG B O 1
ATOM 1030 N N . GLN B 1 21 ? 87.92434 60.66201 105.54640 1.000 108.52883 19 GLN B N 1
ATOM 1031 C CA . GLN B 1 21 ? 89.17247 61.40111 105.67562 1.000 117.35018 19 GLN B CA 1
ATOM 1032 C C . GLN B 1 21 ? 89.07491 62.56052 106.65700 1.000 121.96810 19 GLN B C 1
ATOM 1033 O O . GLN B 1 21 ? 90.09192 63.20720 106.92949 1.000 115.37078 19 GLN B O 1
ATOM 1039 N N . LYS B 1 22 ? 87.88526 62.83678 107.19324 1.000 135.08733 20 LYS B N 1
ATOM 1040 C CA . LYS B 1 22 ? 87.70911 63.84974 108.22689 1.000 131.47905 20 LYS B CA 1
ATOM 1041 C C . LYS B 1 22 ? 87.09247 63.26378 109.49213 1.000 138.63542 20 LYS B C 1
ATOM 1042 O O . LYS B 1 22 ? 86.53351 64.00816 110.30471 1.000 150.20916 20 LYS B O 1
ATOM 1044 N N . ASP B 1 23 ? 87.21376 61.94957 109.68118 1.000 119.82928 21 ASP B N 1
ATOM 1045 C CA . ASP B 1 23 ? 86.61375 61.22691 110.80451 1.000 126.04295 21 ASP B CA 1
ATOM 1046 C C . ASP B 1 23 ? 85.17161 61.66987 111.04791 1.000 131.97265 21 ASP B C 1
ATOM 1047 O O . ASP B 1 23 ? 84.76266 61.97917 112.16934 1.000 129.19949 21 ASP B O 1
ATOM 1052 N N . LEU B 1 24 ? 84.39295 61.69870 109.96896 1.000 119.73290 22 LEU B N 1
ATOM 1053 C CA . LEU B 1 24 ? 82.98292 62.06409 110.02199 1.000 110.38332 22 LEU B CA 1
ATOM 1054 C C . LEU B 1 24 ? 82.14108 60.80049 109.89750 1.000 117.59701 22 LEU B C 1
ATOM 1055 O O . LEU B 1 24 ? 82.26195 60.06735 108.90937 1.000 112.93331 22 LEU B O 1
ATOM 1060 N N . PHE B 1 25 ? 81.29862 60.54768 110.90291 1.000 118.99619 23 PHE B N 1
ATOM 1061 C CA . PHE B 1 25 ? 80.41823 59.37770 110.93194 1.000 109.75249 23 PHE B CA 1
ATOM 1062 C C . PHE B 1 25 ? 81.21099 58.07716 110.85493 1.000 103.57278 23 PHE B C 1
ATOM 1063 O O . PHE B 1 25 ? 80.73068 57.07448 110.32139 1.000 103.88612 23 PHE B O 1
ATOM 1071 N N . CYS B 1 26 ? 82.43056 58.08594 111.38733 1.000 110.31925 24 CYS B N 1
ATOM 1072 C CA . CYS B 1 26 ? 83.32394 56.93249 111.31588 1.000 112.85981 24 CYS B CA 1
ATOM 1073 C C . CYS B 1 26 ? 83.10097 56.07309 112.55273 1.000 120.26532 24 CYS B C 1
ATOM 1074 O O . CYS B 1 26 ? 83.64342 56.34934 113.62540 1.000 129.73680 24 CYS B O 1
ATOM 1077 N N . ASP B 1 27 ? 82.29909 55.02277 112.39898 1.000 106.95312 25 ASP B N 1
ATOM 1078 C CA . ASP B 1 27 ? 82.00635 54.08791 113.47416 1.000 109.28116 25 ASP B CA 1
ATOM 1079 C C . ASP B 1 27 ? 82.86542 52.83196 113.40971 1.000 114.25624 25 ASP B C 1
ATOM 1080 O O . ASP B 1 27 ? 82.58772 51.86651 114.12772 1.000 131.26578 25 ASP B O 1
ATOM 1085 N N . CYS B 1 28 ? 83.89367 52.81595 112.56381 1.000 108.45108 26 CYS B N 1
ATOM 1086 C CA . CYS B 1 28 ? 84.77113 51.65790 112.44213 1.000 105.94387 26 CYS B CA 1
ATOM 1087 C C . CYS B 1 28 ? 86.21460 52.13015 112.37485 1.000 108.78602 26 CYS B C 1
ATOM 1088 O O . CYS B 1 28 ? 86.59138 52.84715 111.44302 1.000 111.94386 26 CYS B O 1
ATOM 1091 N N . HIS B 1 29 ? 87.01483 51.73024 113.35943 1.000 117.51797 27 HIS B N 1
ATOM 1092 C CA . HIS B 1 29 ? 88.45211 51.96199 113.35345 1.000 109.05212 27 HIS B CA 1
ATOM 1093 C C . HIS B 1 29 ? 89.17406 50.67980 112.96059 1.000 108.30029 27 HIS B C 1
ATOM 1094 O O . HIS B 1 29 ? 88.75673 49.58085 113.33736 1.000 125.10180 27 HIS B O 1
ATOM 1101 N N . ILE B 1 30 ? 90.25740 50.82374 112.20038 1.000 98.34540 28 ILE B N 1
ATOM 1102 C CA . ILE B 1 30 ? 91.03582 49.68933 111.71447 1.000 100.20349 28 ILE B CA 1
ATOM 1103 C C . ILE B 1 30 ? 92.50815 49.95991 111.99223 1.000 108.70650 28 ILE B C 1
ATOM 1104 O O . ILE B 1 30 ? 93.08352 50.90514 111.43939 1.000 116.94524 28 ILE B O 1
ATOM 1109 N N . ILE B 1 31 ? 93.11376 49.13607 112.84237 1.000 103.00144 29 ILE B N 1
ATOM 1110 C CA . ILE B 1 31 ? 94.52894 49.24203 113.18155 1.000 104.12567 29 ILE B CA 1
ATOM 1111 C C . ILE B 1 31 ? 95.29013 48.22488 112.34208 1.000 109.02222 29 ILE B C 1
ATOM 1112 O O . ILE B 1 31 ? 95.14939 47.01260 112.53675 1.000 112.41747 29 ILE B O 1
ATOM 1117 N N . VAL B 1 32 ? 96.09085 48.71489 111.40044 1.000 110.89289 30 VAL B N 1
ATOM 1118 C CA . VAL B 1 32 ? 96.95852 47.88002 110.57813 1.000 111.69631 30 VAL B CA 1
ATOM 1119 C C . VAL B 1 32 ? 98.38061 48.37996 110.78635 1.000 121.57168 30 VAL B C 1
ATOM 1120 O O . VAL B 1 32 ? 98.72612 49.48489 110.34721 1.000 122.58158 30 VAL B O 1
ATOM 1124 N N . GLU B 1 33 ? 99.20368 47.56893 111.45483 1.000 137.98138 31 GLU B N 1
ATOM 1125 C CA . GLU B 1 33 ? 100.59113 47.91873 111.76684 1.000 127.78669 31 GLU B CA 1
ATOM 1126 C C . GLU B 1 33 ? 100.66803 49.24463 112.52330 1.000 130.38654 31 GLU B C 1
ATOM 1127 O O . GLU B 1 33 ? 101.43796 50.14289 112.17693 1.000 140.15874 31 GLU B O 1
ATOM 1133 N N . GLY B 1 34 ? 99.85569 49.36276 113.57035 1.000 120.88044 32 GLY B N 1
ATOM 1134 C CA . GLY B 1 34 ? 99.84200 50.56935 114.37410 1.000 121.21718 32 GLY B CA 1
ATOM 1135 C C . GLY B 1 34 ? 99.05719 51.71417 113.76539 1.000 132.32259 32 GLY B C 1
ATOM 1136 O O . GLY B 1 34 ? 98.29319 52.38625 114.46535 1.000 136.59528 32 GLY B O 1
ATOM 1137 N N . GLN B 1 35 ? 99.24529 51.95352 112.46779 1.000 124.74672 33 GLN B N 1
ATOM 1138 C CA . GLN B 1 35 ? 98.49502 52.99615 111.77976 1.000 115.75278 33 GLN B CA 1
ATOM 1139 C C . GLN B 1 35 ? 97.00001 52.70444 111.82997 1.000 121.33060 33 GLN B C 1
ATOM 1140 O O . GLN B 1 35 ? 96.56442 51.56422 111.64690 1.000 123.59246 33 GLN B O 1
ATOM 1142 N N . MET B 1 36 ? 96.21325 53.74854 112.07702 1.000 122.67181 34 MET B N 1
ATOM 1143 C CA . MET B 1 36 ? 94.76610 53.64247 112.19163 1.000 123.59782 34 MET B CA 1
ATOM 1144 C C . MET B 1 36 ? 94.08948 54.19758 110.94490 1.000 118.94932 34 MET B C 1
ATOM 1145 O O . MET B 1 36 ? 94.49981 55.23229 110.40940 1.000 125.95726 34 MET B O 1
ATOM 1150 N N . PHE B 1 37 ? 93.05236 53.49958 110.48829 1.000 111.01103 35 PHE B N 1
ATOM 1151 C CA . PHE B 1 37 ? 92.22874 53.92949 109.36739 1.000 103.22237 35 PHE B CA 1
ATOM 1152 C C . PHE B 1 37 ? 90.79028 54.07737 109.84211 1.000 101.93088 35 PHE B C 1
ATOM 1153 O O . PHE B 1 37 ? 90.24578 53.16650 110.47452 1.000 105.66282 35 PHE B O 1
ATOM 1161 N N . LYS B 1 38 ? 90.18319 55.22269 109.54559 1.000 104.76095 36 LYS B N 1
ATOM 1162 C CA . LYS B 1 38 ? 88.79218 55.48527 109.88693 1.000 99.40266 36 LYS B CA 1
ATOM 1163 C C . LYS B 1 38 ? 87.91118 55.27616 108.66216 1.000 96.67240 36 LYS B C 1
ATOM 1164 O O . LYS B 1 38 ? 88.26263 55.69135 107.55380 1.000 99.80300 36 LYS B O 1
ATOM 1166 N N . ALA B 1 39 ? 86.76284 54.63667 108.86790 1.000 89.70235 37 ALA B N 1
ATOM 1167 C CA . ALA B 1 39 ? 85.88837 54.26377 107.76329 1.000 96.28419 37 ALA B CA 1
ATOM 1168 C C . ALA B 1 39 ? 84.47054 54.08511 108.29287 1.000 91.64898 37 ALA B C 1
ATOM 1169 O O . ALA B 1 39 ? 84.21688 54.17304 109.49731 1.000 102.34155 37 ALA B O 1
ATOM 1171 N N . HIS B 1 40 ? 83.54625 53.82644 107.37176 1.000 84.41938 38 HIS B N 1
ATOM 1172 C CA . HIS B 1 40 ? 82.12857 53.68365 107.67635 1.000 93.91702 38 HIS B CA 1
ATOM 1173 C C . HIS B 1 40 ? 81.75688 52.20968 107.77238 1.000 102.29093 38 HIS B C 1
ATOM 1174 O O . HIS B 1 40 ? 82.13166 51.40996 106.90798 1.000 103.00627 38 HIS B O 1
ATOM 1181 N N . ARG B 1 41 ? 81.02447 51.85826 108.83246 1.000 110.12667 39 ARG B N 1
ATOM 1182 C CA . ARG B 1 41 ? 80.66043 50.46566 109.07007 1.000 98.77168 39 ARG B CA 1
ATOM 1183 C C . ARG B 1 41 ? 79.71386 49.93178 108.00091 1.000 103.87624 39 ARG B C 1
ATOM 1184 O O . ARG B 1 41 ? 79.73946 48.73365 107.69758 1.000 110.07765 39 ARG B O 1
ATOM 1192 N N . ASN B 1 42 ? 78.87973 50.79526 107.41643 1.000 102.57706 40 ASN B N 1
ATOM 1193 C CA . ASN B 1 42 ? 77.95491 50.35932 106.37633 1.000 98.66261 40 ASN B CA 1
ATOM 1194 C C . ASN B 1 42 ? 78.61485 50.20921 105.01109 1.000 97.97635 40 ASN B C 1
ATOM 1195 O O . ASN B 1 42 ? 78.11200 49.44860 104.17673 1.000 103.24918 40 ASN B O 1
ATOM 1200 N N . VAL B 1 43 ? 79.72242 50.90831 104.76452 1.000 104.46906 41 VAL B N 1
ATOM 1201 C CA . VAL B 1 43 ? 80.41394 50.78299 103.48542 1.000 97.63667 41 VAL B CA 1
ATOM 1202 C C . VAL B 1 43 ? 81.28792 49.53611 103.46563 1.000 102.43633 41 VAL B C 1
ATOM 1203 O O . VAL B 1 43 ? 81.28325 48.77312 102.49266 1.000 104.75855 41 VAL B O 1
ATOM 1207 N N . LEU B 1 44 ? 82.05946 49.31829 104.53404 1.000 104.09351 42 LEU B N 1
ATOM 1208 C CA . LEU B 1 44 ? 82.84875 48.09518 104.64597 1.000 98.12119 42 LEU B CA 1
ATOM 1209 C C . LEU B 1 44 ? 81.96591 46.85617 104.57059 1.000 96.08325 42 LEU B C 1
ATOM 1210 O O . LEU B 1 44 ? 82.32553 45.86852 103.91888 1.000 105.75265 42 LEU B O 1
ATOM 1215 N N . PHE B 1 45 ? 80.81538 46.88270 105.24883 1.000 98.93637 43 PHE B N 1
ATOM 1216 C CA . PHE B 1 45 ? 79.87663 45.76786 105.16561 1.000 103.37325 43 PHE B CA 1
ATOM 1217 C C . PHE B 1 45 ? 79.47154 45.49612 103.72224 1.000 93.99953 43 PHE B C 1
ATOM 1218 O O . PHE B 1 45 ? 79.37793 44.33734 103.30278 1.000 110.05980 43 PHE B O 1
ATOM 1226 N N . ALA B 1 46 ? 79.23267 46.55300 102.94592 1.000 93.08464 44 ALA B N 1
ATOM 1227 C CA . ALA B 1 46 ? 78.81713 46.39745 101.55836 1.000 105.60807 44 ALA B CA 1
ATOM 1228 C C . ALA B 1 46 ? 79.96838 46.04022 100.62913 1.000 106.42624 44 ALA B C 1
ATOM 1229 O O . ALA B 1 46 ? 79.72018 45.59480 99.50343 1.000 108.40963 44 ALA B O 1
ATOM 1231 N N . SER B 1 47 ? 81.21554 46.22650 101.06678 1.000 105.71210 45 SER B N 1
ATOM 1232 C CA . SER B 1 47 ? 82.36599 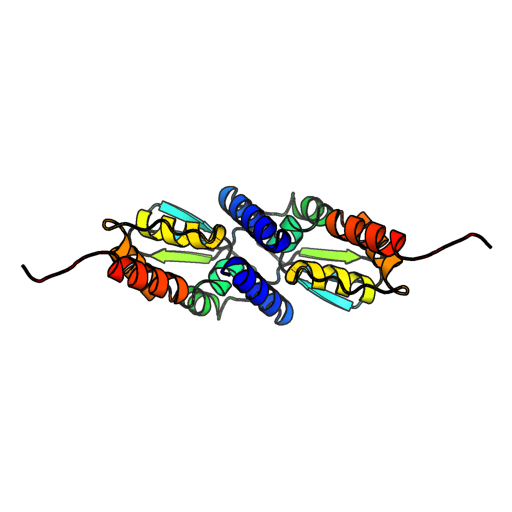46.09371 100.18553 1.000 92.91088 45 SER B CA 1
ATOM 1233 C C . SER B 1 47 ? 83.25165 44.89374 100.48560 1.000 105.43483 45 SER B C 1
ATOM 1234 O O . SER B 1 47 ? 84.06260 44.52439 99.63135 1.000 116.26857 45 SER B O 1
ATOM 1237 N N . SER B 1 48 ? 83.12301 44.27698 101.65845 1.000 102.28586 46 SER B N 1
ATOM 1238 C CA . SER B 1 48 ? 84.01653 43.19635 102.05457 1.000 91.47157 46 SER B CA 1
ATOM 1239 C C . SER B 1 48 ? 83.22569 42.07929 102.71484 1.000 105.29264 46 SER B C 1
ATOM 1240 O O . SER B 1 48 ? 82.37436 42.33955 103.57022 1.000 113.41280 46 SER B O 1
ATOM 1243 N N . GLY B 1 49 ? 83.51061 40.83881 102.31214 1.000 103.55478 47 GLY B N 1
ATOM 1244 C CA . GLY B 1 49 ? 82.87718 39.70052 102.95697 1.000 92.80603 47 GLY B CA 1
ATOM 1245 C C . GLY B 1 49 ? 83.35187 39.51064 104.38429 1.000 97.30056 47 GLY B C 1
ATOM 1246 O O . GLY B 1 49 ? 82.57501 39.11820 105.26013 1.000 102.42378 47 GLY B O 1
ATOM 1247 N N . TYR B 1 50 ? 84.63879 39.76820 104.63403 1.000 87.25816 48 TYR B N 1
ATOM 1248 C CA . TYR B 1 50 ? 85.16702 39.72284 105.99425 1.000 88.02654 48 TYR B CA 1
ATOM 1249 C C . TYR B 1 50 ? 84.39978 40.66833 106.91100 1.000 103.24670 48 TYR B C 1
ATOM 1250 O O . TYR B 1 50 ? 83.97216 40.28305 108.00540 1.000 108.35144 48 TYR B O 1
ATOM 1259 N N . PHE B 1 51 ? 84.21645 41.91831 106.47655 1.000 113.99454 49 PHE B N 1
ATOM 1260 C CA . PHE B 1 51 ? 83.46147 42.87559 107.27797 1.000 109.12227 49 PHE B CA 1
ATOM 1261 C C . PHE B 1 51 ? 81.97735 42.53884 107.30293 1.000 107.42803 49 PHE B C 1
ATOM 1262 O O . PHE B 1 51 ? 81.30092 42.80629 108.30260 1.000 115.60122 49 PHE B O 1
ATOM 1270 N N . LYS B 1 52 ? 81.45207 41.96413 106.21750 1.000 106.04744 50 LYS B N 1
ATOM 1271 C CA . LYS B 1 52 ? 80.07080 41.49686 106.22204 1.000 107.89251 50 LYS B CA 1
ATOM 1272 C C . LYS B 1 52 ? 79.83811 40.42094 107.27504 1.000 107.56165 50 LYS B C 1
ATOM 1273 O O . LYS B 1 52 ? 78.69938 40.23492 107.71734 1.000 117.35499 50 LYS B O 1
ATOM 1279 N N . MET B 1 53 ? 80.88943 39.71645 107.69033 1.000 102.41982 51 MET B N 1
ATOM 1280 C CA . MET B 1 53 ? 80.80310 38.70738 108.73835 1.000 109.66688 51 MET B CA 1
ATOM 1281 C C . MET B 1 53 ? 81.16816 39.25496 110.11177 1.000 120.28755 51 MET B C 1
ATOM 1282 O O . MET B 1 53 ? 80.47997 38.96258 111.09514 1.000 132.75001 51 MET B O 1
ATOM 1287 N N . LEU B 1 54 ? 82.24193 40.04415 110.19755 1.000 116.04007 52 LEU B N 1
ATOM 1288 C CA . LEU B 1 54 ? 82.65723 40.60612 111.47934 1.000 114.21768 52 LEU B CA 1
ATOM 1289 C C . LEU B 1 54 ? 81.58934 41.52836 112.05626 1.000 125.54634 52 LEU B C 1
ATOM 1290 O O . LEU B 1 54 ? 81.33758 41.51951 113.26732 1.000 144.30515 52 LEU B O 1
ATOM 1295 N N . LEU B 1 55 ? 80.95198 42.32931 111.20600 1.000 126.76013 53 LEU B N 1
ATOM 1296 C CA . LEU B 1 55 ? 79.94497 43.29310 111.62892 1.000 128.21257 53 LEU B CA 1
ATOM 1297 C C . LEU B 1 55 ? 78.52545 42.74459 111.55972 1.000 125.82222 53 LEU B C 1
ATOM 1298 O O . LEU B 1 55 ? 77.58481 43.46473 111.90927 1.000 135.86438 53 LEU B O 1
ATOM 1303 N N . SER B 1 56 ? 78.35014 41.50066 111.10484 1.000 129.13984 54 SER B N 1
ATOM 1304 C CA . SER B 1 56 ? 77.01196 40.93756 110.94185 1.000 132.30974 54 SER B CA 1
ATOM 1305 C C . SER B 1 56 ? 76.24067 40.93317 112.25633 1.000 152.15161 54 SER B C 1
ATOM 1306 O O . SER B 1 56 ? 75.11847 41.44610 112.33152 1.000 175.79685 54 SER B O 1
ATOM 1309 N N . GLN B 1 57 ? 76.82281 40.34249 113.30264 1.000 147.37703 55 GLN B N 1
ATOM 1310 C CA . GLN B 1 57 ? 76.12553 40.24766 114.58166 1.000 144.43725 55 GLN B CA 1
ATOM 1311 C C . GLN B 1 57 ? 75.88374 41.62797 115.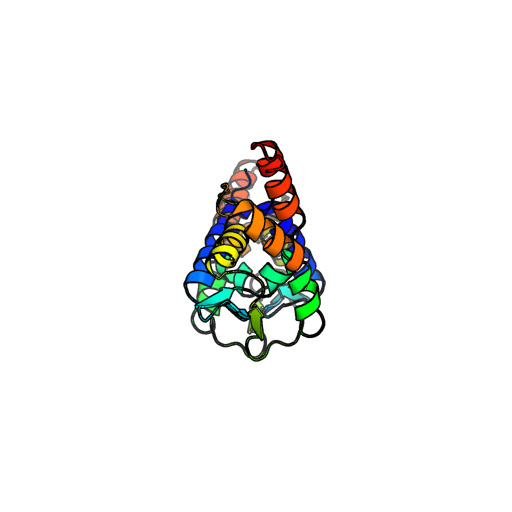18039 1.000 153.90655 55 GLN B C 1
ATOM 1312 O O . GLN B 1 57 ? 74.76150 41.95575 115.58261 1.000 150.57767 55 GLN B O 1
ATOM 1314 N N . SER B 1 58 ? 76.92688 42.45272 115.24714 1.000 156.27741 56 SER B N 1
ATOM 1315 C CA . SER B 1 58 ? 76.81000 43.80201 115.80081 1.000 145.03606 56 SER B CA 1
ATOM 1316 C C . SER B 1 58 ? 76.58760 44.83115 114.68859 1.000 141.63869 56 SER B C 1
ATOM 1317 O O . SER B 1 58 ? 77.39584 45.72861 114.45054 1.000 141.21631 56 SER B O 1
ATOM 1320 N N . CYS B 1 59 ? 75.44883 44.69110 114.00733 1.000 128.71262 57 CYS B N 1
ATOM 1321 C CA . CYS B 1 59 ? 75.08980 45.58187 112.91278 1.000 131.85830 57 CYS B CA 1
ATOM 1322 C C . CYS B 1 59 ? 73.97190 46.54785 113.27039 1.000 134.36833 57 CYS B C 1
ATOM 1323 O O . CYS B 1 59 ? 73.77662 47.53573 112.55301 1.000 134.40424 57 CYS B O 1
ATOM 1326 N N . ARG B 1 60 ? 73.24821 46.30019 114.36087 1.000 137.20148 58 ARG B N 1
ATOM 1327 C CA . ARG B 1 60 ? 72.25244 47.23348 114.86883 1.000 127.90690 58 ARG B CA 1
ATOM 1328 C C . ARG B 1 60 ? 72.59050 47.73232 116.26777 1.000 129.68527 58 ARG B C 1
ATOM 1329 O O . ARG B 1 60 ? 71.72924 48.32414 116.92861 1.000 137.97273 58 ARG B O 1
ATOM 1337 N N . ASP B 1 61 ? 73.81868 47.51692 116.73467 1.000 132.34099 59 ASP B N 1
ATOM 1338 C CA . ASP B 1 61 ? 74.25125 47.97060 118.05511 1.000 155.97750 59 ASP B CA 1
ATOM 1339 C C . ASP B 1 61 ? 74.94558 49.31613 117.87056 1.000 150.28183 59 ASP B C 1
ATOM 1340 O O . ASP B 1 61 ? 76.15944 49.39047 117.67716 1.000 160.17264 59 ASP B O 1
ATOM 1342 N N . MET B 1 62 ? 74.15880 50.38921 117.92767 1.000 148.43487 60 MET B N 1
ATOM 1343 C CA . MET B 1 62 ? 74.69421 51.74950 117.88823 1.000 154.03086 60 MET B CA 1
ATOM 1344 C C . MET B 1 62 ? 75.27392 52.08535 119.25613 1.000 165.09857 60 MET B C 1
ATOM 1345 O O . MET B 1 62 ? 74.58112 52.57109 120.15182 1.000 186.93745 60 MET B O 1
ATOM 1350 N N . GLY B 1 63 ? 76.56552 51.82832 119.41608 1.000 156.49357 61 GLY B N 1
ATOM 1351 C CA . GLY B 1 63 ? 77.27859 52.11402 120.64655 1.000 158.31762 61 GLY B CA 1
ATOM 1352 C C . GLY B 1 63 ? 78.59783 52.79212 120.33684 1.000 158.28800 61 GLY B C 1
ATOM 1353 O O . GLY B 1 63 ? 78.68879 53.66986 119.47763 1.000 164.68799 61 GLY B O 1
ATOM 1354 N N . GLU B 1 64 ? 79.63686 52.37084 121.06042 1.000 166.66254 62 GLU B N 1
ATOM 1355 C CA . GLU B 1 64 ? 80.98855 52.78274 120.73113 1.000 156.16888 62 GLU B CA 1
ATOM 1356 C C . GLU B 1 64 ? 81.34383 52.29452 119.32790 1.000 150.16418 62 GLU B C 1
ATOM 1357 O O . GLU B 1 64 ? 80.77204 51.31706 118.83708 1.000 144.79944 62 GLU B O 1
ATOM 1359 N N . PRO B 1 65 ? 82.28317 52.95959 118.65973 1.000 141.39359 63 PRO B N 1
ATOM 1360 C CA . PRO B 1 65 ? 82.69074 52.50088 117.32821 1.000 129.53072 63 PRO B CA 1
ATOM 1361 C C . PRO B 1 65 ? 83.37725 51.14639 117.39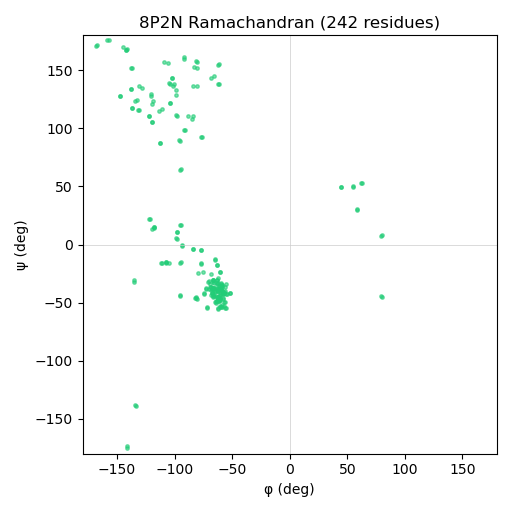612 1.000 127.56403 63 PRO B C 1
ATOM 1362 O O . PRO B 1 65 ? 84.09338 50.83031 118.34933 1.000 125.46635 63 PRO B O 1
ATOM 1366 N N . ILE B 1 66 ? 83.14984 50.34272 116.36168 1.000 121.25895 64 ILE B N 1
ATOM 1367 C CA . ILE B 1 66 ? 83.71307 48.99959 116.29999 1.000 118.67960 64 ILE B CA 1
ATOM 1368 C C . ILE B 1 66 ? 85.15853 49.09422 115.83640 1.000 117.28083 64 ILE B C 1
ATOM 1369 O O . ILE B 1 66 ? 85.48228 49.83544 114.90177 1.000 118.12338 64 ILE B O 1
ATOM 1374 N N . THR B 1 67 ? 86.03651 48.33568 116.48673 1.000 122.39381 65 THR B N 1
ATOM 1375 C CA . THR B 1 67 ? 87.47638 48.45003 116.28251 1.000 112.22942 65 THR B CA 1
ATOM 1376 C C . THR B 1 67 ? 88.02658 47.12476 115.77293 1.000 103.21948 65 THR B C 1
ATOM 1377 O O . THR B 1 67 ? 88.14222 46.15934 116.53570 1.000 111.16245 65 THR B O 1
ATOM 1381 N N . ALA B 1 68 ? 88.35684 47.07884 114.48695 1.000 98.42693 66 ALA B N 1
ATOM 1382 C CA . ALA B 1 68 ? 88.99793 45.91472 113.89973 1.000 102.50411 66 ALA B CA 1
ATOM 1383 C C . ALA B 1 68 ? 90.51408 46.06960 113.95544 1.000 109.60000 66 ALA B C 1
ATOM 1384 O O . ALA B 1 68 ? 91.04693 47.17480 114.07813 1.000 116.18177 66 ALA B O 1
ATOM 1386 N N . THR B 1 69 ? 91.20957 44.93947 113.85692 1.000 118.88078 67 THR B N 1
ATOM 1387 C CA . THR B 1 69 ? 92.66336 44.92187 113.90651 1.000 107.05415 67 THR B CA 1
ATOM 1388 C C . THR B 1 69 ? 93.18773 43.96598 112.84723 1.000 109.44070 67 THR B C 1
ATOM 1389 O O . THR B 1 69 ? 92.52025 42.99444 112.48271 1.000 121.95471 67 THR B O 1
ATOM 1393 N N . PHE B 1 70 ? 94.39411 44.24758 112.35897 1.000 110.93779 68 PHE B N 1
ATOM 1394 C CA . PHE B 1 70 ? 95.02941 43.38918 111.36864 1.000 112.31855 68 PHE B CA 1
ATOM 1395 C C . PHE B 1 70 ? 96.53740 43.40131 111.55452 1.000 118.79074 68 PHE B C 1
ATOM 1396 O O . PHE B 1 70 ? 97.15311 44.47015 111.61061 1.000 129.43562 68 PHE B O 1
ATOM 1404 N N . ASP B 1 71 ? 97.11905 42.20738 111.65339 1.000 116.17150 69 ASP B N 1
ATOM 1405 C CA . ASP B 1 71 ? 98.55566 42.01695 111.50905 1.000 124.46780 69 ASP B CA 1
ATOM 1406 C C . ASP B 1 71 ? 98.87125 41.12260 110.31958 1.000 122.34870 69 ASP B C 1
ATOM 1407 O O . ASP B 1 71 ? 99.99746 40.62449 110.20800 1.000 136.96073 69 ASP B O 1
ATOM 1412 N N . VAL B 1 72 ? 97.89977 40.90504 109.43212 1.000 120.87349 70 VAL B N 1
ATOM 1413 C CA . VAL B 1 72 ? 98.06087 39.98453 108.31419 1.000 115.08495 70 VAL B CA 1
ATOM 1414 C C . VAL B 1 72 ? 98.49923 40.68320 107.02986 1.000 110.97194 70 VAL B C 1
ATOM 1415 O O . VAL B 1 72 ? 98.94608 40.00231 106.09429 1.000 110.29384 70 VAL B O 1
ATOM 1419 N N . PHE B 1 73 ? 98.37759 42.00788 106.94984 1.000 116.29267 71 PHE B N 1
ATOM 1420 C CA . PHE B 1 73 ? 98.89497 42.76860 105.82147 1.000 106.43721 71 PHE B CA 1
ATOM 1421 C C . PHE B 1 73 ? 99.46938 44.08300 106.33223 1.000 114.16479 71 PHE B C 1
ATOM 1422 O O . PHE B 1 73 ? 99.26206 44.47141 107.48481 1.000 119.59777 71 PHE B O 1
ATOM 1430 N N . SER B 1 74 ? 100.20655 44.76527 105.45963 1.000 119.31673 72 SER B N 1
ATOM 1431 C CA . SER B 1 74 ? 100.85169 46.01674 105.82303 1.000 117.37328 72 SER B CA 1
ATOM 1432 C C . SER B 1 74 ? 99.86868 47.18282 105.74654 1.000 114.78011 72 SER B C 1
ATOM 1433 O O . SER B 1 74 ? 98.83991 47.12479 105.06670 1.000 109.72649 72 SER B O 1
ATOM 1436 N N . ALA B 1 75 ? 100.19771 48.25285 106.47675 1.000 124.19539 73 ALA B N 1
ATOM 1437 C CA . ALA B 1 75 ? 99.37593 49.45853 106.43918 1.000 115.59940 73 ALA B CA 1
ATOM 1438 C C . ALA B 1 75 ? 99.35188 50.07781 105.04883 1.000 113.23922 73 ALA B C 1
ATOM 1439 O O . ALA B 1 75 ? 98.33533 50.65280 104.64241 1.000 105.44453 73 ALA B O 1
ATOM 1441 N N . ASP B 1 76 ? 100.45824 49.97667 104.30984 1.000 120.18551 74 ASP B N 1
ATOM 1442 C CA . ASP B 1 76 ? 100.47731 50.45252 102.93079 1.000 113.08175 74 ASP B CA 1
ATOM 1443 C C . ASP B 1 76 ? 99.56925 49.60411 102.04898 1.000 104.25960 74 ASP B C 1
ATOM 1444 O O . ASP B 1 76 ? 98.81402 50.13364 101.22520 1.000 107.75783 74 ASP B O 1
ATOM 1446 N N . THR B 1 77 ? 99.64554 48.27946 102.19734 1.000 109.85623 75 THR B N 1
ATOM 1447 C CA . THR B 1 77 ? 98.75154 47.38888 101.46332 1.000 112.15387 75 THR B CA 1
ATOM 1448 C C . THR B 1 77 ? 97.29047 47.70450 101.76070 1.000 106.78700 75 THR B C 1
ATOM 1449 O O . THR B 1 77 ? 96.46328 47.79417 100.84572 1.000 109.14961 75 THR B O 1
ATOM 1453 N N . PHE B 1 78 ? 96.95316 47.87529 103.04175 1.000 106.92636 76 PHE B N 1
ATOM 1454 C CA . PHE B 1 78 ? 95.56837 48.15683 103.40344 1.000 100.85813 76 PHE B CA 1
ATOM 1455 C C . PHE B 1 78 ? 95.11991 49.52236 102.90099 1.000 106.68516 76 PHE B C 1
ATOM 1456 O O . PHE B 1 78 ? 93.93294 49.71305 102.61218 1.000 119.28834 76 PHE B O 1
ATOM 1464 N N . THR B 1 79 ? 96.04262 50.48281 102.80619 1.000 107.32229 77 THR B N 1
ATOM 1465 C CA . THR B 1 79 ? 95.69769 51.79232 102.26116 1.000 109.84377 77 THR B CA 1
ATOM 1466 C C . THR B 1 79 ? 95.16877 51.66707 100.83793 1.000 108.56276 77 THR B C 1
ATOM 1467 O O . THR B 1 79 ? 94.09638 52.18969 100.51462 1.000 110.66215 77 THR B O 1
ATOM 1471 N N . ALA B 1 80 ? 95.92217 50.98870 99.96726 1.000 105.27351 78 ALA B N 1
ATOM 1472 C CA . ALA B 1 80 ? 95.46087 50.75968 98.60095 1.000 108.18288 78 ALA B CA 1
ATOM 1473 C C . ALA B 1 80 ? 94.12034 50.03578 98.58554 1.000 105.28056 78 ALA B C 1
ATOM 1474 O O . ALA B 1 80 ? 93.24267 50.35413 97.77415 1.000 105.08158 78 ALA B O 1
ATOM 1476 N N . ILE B 1 81 ? 93.95228 49.04619 99.46576 1.000 104.04448 79 ILE B N 1
ATOM 1477 C CA . ILE B 1 81 ? 92.66452 48.36882 99.59747 1.000 93.75748 79 ILE B CA 1
ATOM 1478 C C . ILE B 1 81 ? 91.57761 49.36351 99.98807 1.000 108.73547 79 ILE B C 1
ATOM 1479 O O . ILE B 1 81 ? 90.54007 49.46929 99.32357 1.000 111.89426 79 ILE B O 1
ATOM 1484 N N . LEU B 1 82 ? 91.80089 50.10896 101.07439 1.000 115.08616 80 LEU B N 1
ATOM 1485 C CA . LEU B 1 82 ? 90.78069 51.03311 101.56213 1.000 103.83479 80 LEU B CA 1
ATOM 1486 C C . LEU B 1 82 ? 90.54476 52.17634 100.58156 1.000 107.66375 80 LEU B C 1
ATOM 1487 O O . LEU B 1 82 ? 89.40626 52.62971 100.41441 1.000 104.37909 80 LEU B O 1
ATOM 1492 N N . ASP B 1 83 ? 91.60754 52.66613 99.93656 1.000 123.14800 81 ASP B N 1
ATOM 1493 C CA . ASP B 1 83 ? 91.44262 53.70749 98.92652 1.000 122.37991 81 ASP B CA 1
ATOM 1494 C C . ASP B 1 83 ? 90.58237 53.22158 97.76702 1.000 112.20417 81 ASP B C 1
ATOM 1495 O O . ASP B 1 83 ? 89.80232 53.99352 97.19769 1.000 122.60367 81 ASP B O 1
ATOM 1500 N N . PHE B 1 84 ? 90.71658 51.94511 97.39763 1.000 115.53417 82 PHE B N 1
ATOM 1501 C CA . PHE B 1 84 ? 89.87761 51.38645 96.34148 1.000 111.10230 82 PHE B CA 1
ATOM 1502 C C . PHE B 1 84 ? 88.41407 51.33132 96.76225 1.000 107.77102 82 PHE B C 1
ATOM 1503 O O . PHE B 1 84 ? 87.51696 51.54043 95.93661 1.000 110.24236 82 PHE B O 1
ATOM 1511 N N . VAL B 1 85 ? 88.15666 51.01959 98.03493 1.000 107.11829 83 VAL B N 1
ATOM 1512 C CA . VAL B 1 85 ? 86.78524 50.87647 98.51841 1.000 103.94611 83 VAL B CA 1
ATOM 1513 C C . VAL B 1 85 ? 85.99672 52.16260 98.30104 1.000 103.78379 83 VAL B C 1
ATOM 1514 O O . VAL B 1 85 ? 84.82316 52.12982 97.91016 1.000 106.11154 83 VAL B O 1
ATOM 1518 N N . TYR B 1 86 ? 86.62839 53.31248 98.53199 1.000 101.43479 84 TYR B N 1
ATOM 1519 C CA . TYR B 1 86 ? 85.96134 54.60370 98.43840 1.000 102.33360 84 TYR B CA 1
ATOM 1520 C C . TYR B 1 86 ? 86.18981 55.30052 97.10228 1.000 104.11136 84 TYR B C 1
ATOM 1521 O O . TYR B 1 86 ? 85.74935 56.44160 96.92985 1.000 111.48238 84 TYR B O 1
ATOM 1530 N N . SER B 1 87 ? 86.86308 54.65023 96.15366 1.000 107.15004 85 SER B N 1
ATOM 1531 C CA . SER B 1 87 ? 87.14800 55.29783 94.87761 1.000 105.96554 85 SER B CA 1
ATOM 1532 C C . SER B 1 87 ? 86.88462 54.38414 93.68735 1.000 105.79740 85 SER B C 1
ATOM 1533 O O . SER B 1 87 ? 86.53152 54.85770 92.60243 1.000 106.63512 85 SER B O 1
ATOM 1536 N N . GLY B 1 88 ? 87.06227 53.07906 93.87091 1.000 109.49356 86 GLY B N 1
ATOM 1537 C CA . GLY B 1 88 ? 86.99161 52.16245 92.75304 1.000 104.77938 86 GLY B CA 1
ATOM 1538 C C . GLY B 1 88 ? 88.24804 52.10146 91.91758 1.000 113.77431 86 GLY B C 1
ATOM 1539 O O . GLY B 1 88 ? 88.23861 51.47319 90.85248 1.000 114.39762 86 GLY B O 1
ATOM 1540 N N . LYS B 1 89 ? 89.32694 52.73811 92.36710 1.000 111.56477 87 LYS B N 1
ATOM 1541 C CA . LYS B 1 89 ? 90.59389 52.78902 91.64954 1.000 117.16466 87 LYS B CA 1
ATOM 1542 C C . LYS B 1 89 ? 91.65765 52.12806 92.51272 1.000 113.21364 87 LYS B C 1
ATOM 1543 O O . LYS B 1 89 ? 91.87614 52.53876 93.65754 1.000 112.91500 87 LYS B O 1
ATOM 1549 N N . LEU B 1 90 ? 92.31691 51.11089 91.96371 1.000 107.89508 88 LEU B N 1
ATOM 1550 C CA . LEU B 1 90 ? 93.32808 50.35678 92.68849 1.000 109.43188 88 LEU B CA 1
ATOM 1551 C C . LEU B 1 90 ? 94.69855 50.64635 92.09889 1.000 110.42313 88 LEU B C 1
ATOM 1552 O O . LEU B 1 90 ? 94.94000 50.32719 90.92485 1.000 111.04371 88 LEU B O 1
ATOM 1557 N N . PRO B 1 91 ? 95.61964 51.24476 92.85780 1.000 114.56669 89 PRO B N 1
ATOM 1558 C CA . PRO B 1 91 ? 96.94759 51.53732 92.30421 1.000 108.03647 89 PRO B CA 1
ATOM 1559 C C . PRO B 1 91 ? 97.87664 50.34246 92.42548 1.000 113.26430 89 PRO B C 1
ATOM 1560 O O . PRO B 1 91 ? 98.31988 49.99405 93.52436 1.000 142.91396 89 PRO B O 1
ATOM 1564 N N . LEU B 1 92 ? 98.17208 49.70694 91.29716 1.000 119.85922 90 LEU B N 1
ATOM 1565 C CA . LEU B 1 92 ? 98.95120 48.48094 91.26664 1.000 122.08861 90 LEU B CA 1
ATOM 1566 C C . LEU B 1 92 ? 100.33756 48.72026 90.68359 1.000 130.45019 90 LEU B C 1
ATOM 1567 O O . LEU B 1 92 ? 100.57444 49.67316 89.93549 1.000 120.06797 90 LEU B O 1
ATOM 1572 N N . SER B 1 93 ? 101.24956 47.82343 91.04460 1.000 142.94860 91 SER B N 1
ATOM 1573 C CA . SER B 1 93 ? 102.61641 47.79220 90.54121 1.000 136.26956 91 SER B CA 1
ATOM 1574 C C . SER B 1 93 ? 103.21384 46.45997 90.97016 1.000 138.75731 91 SER B C 1
ATOM 1575 O O . SER B 1 93 ? 102.61220 45.71599 91.74922 1.000 127.41244 91 SER B O 1
ATOM 1578 N N . GLY B 1 94 ? 104.40247 46.16042 90.44109 1.000 140.65005 92 GLY B N 1
ATOM 1579 C CA . GLY B 1 94 ? 105.06709 44.91736 90.80420 1.000 131.82961 92 GLY B CA 1
ATOM 1580 C C . GLY B 1 94 ? 105.27062 44.77816 92.30100 1.000 127.09166 92 GLY B C 1
ATOM 1581 O O . GLY B 1 94 ? 105.17483 43.67885 92.85347 1.000 133.91348 92 GLY B O 1
ATOM 1582 N N . GLN B 1 95 ? 105.55639 45.89310 92.97705 1.000 130.22191 93 GLN B N 1
ATOM 1583 C CA . GLN B 1 95 ? 105.82015 45.86034 94.41124 1.000 124.37782 93 GLN B CA 1
ATOM 1584 C C . GLN B 1 95 ? 104.56927 45.53657 95.21932 1.000 132.00240 93 GLN B C 1
ATOM 1585 O O . GLN B 1 95 ? 104.66246 44.87751 96.26087 1.000 140.15660 93 GLN B O 1
ATOM 1591 N N . ASN B 1 96 ? 103.39888 45.99167 94.76894 1.000 129.07105 94 ASN B N 1
ATOM 1592 C CA . ASN B 1 96 ? 102.18105 45.88306 95.56175 1.000 120.65073 94 ASN B CA 1
ATOM 1593 C C . ASN B 1 96 ? 101.21823 44.80373 95.08350 1.000 129.50771 94 ASN B C 1
ATOM 1594 O O . ASN B 1 96 ? 100.31407 44.43629 95.84039 1.000 123.84598 94 ASN B O 1
ATOM 1596 N N . VAL B 1 97 ? 101.38100 44.29284 93.85968 1.000 132.03964 95 VAL B N 1
ATOM 1597 C CA . VAL B 1 97 ? 100.34900 43.44851 93.25659 1.000 120.33548 95 VAL B CA 1
ATOM 1598 C C . VAL B 1 97 ? 100.09747 42.19989 94.09690 1.000 116.75332 95 VAL B C 1
ATOM 1599 O O . VAL B 1 97 ? 98.95073 41.76012 94.25120 1.000 122.28461 95 VAL B O 1
ATOM 1603 N N . ILE B 1 98 ? 101.15490 41.61726 94.66474 1.000 122.44144 96 ILE B N 1
ATOM 1604 C CA . ILE B 1 98 ? 100.99939 40.37817 95.42239 1.000 126.02152 96 ILE B CA 1
ATOM 1605 C C . ILE B 1 98 ? 100.30116 40.64223 96.75243 1.000 115.61518 96 ILE B C 1
ATOM 1606 O O . ILE B 1 98 ? 99.29197 40.00576 97.07774 1.000 114.74935 96 ILE B O 1
ATOM 1611 N N . GLU B 1 99 ? 100.83707 41.57398 97.54683 1.000 106.32958 97 GLU B N 1
ATOM 1612 C CA . GLU B 1 99 ? 100.25166 41.87361 98.85116 1.000 107.73296 97 GLU B CA 1
ATOM 1613 C C . GLU B 1 99 ? 98.80748 42.34697 98.73706 1.000 116.71559 97 GLU B C 1
ATOM 1614 O O . GLU B 1 99 ? 97.99304 42.06581 99.62426 1.000 111.36798 97 GLU B O 1
ATOM 1620 N N . VAL B 1 100 ? 98.46911 43.05950 97.66015 1.000 120.26542 98 VAL B N 1
ATOM 1621 C CA . VAL B 1 100 ? 97.08849 43.49095 97.46091 1.000 117.09704 98 VAL B CA 1
ATOM 1622 C C . VAL B 1 100 ? 96.18020 42.28968 97.22310 1.000 120.26986 98 VAL B C 1
ATOM 1623 O O . VAL B 1 100 ? 95.06815 42.21986 97.76086 1.000 119.33326 98 VAL B O 1
ATOM 1627 N N . MET B 1 101 ? 96.63589 41.32732 96.41724 1.000 118.22011 99 MET B N 1
ATOM 1628 C CA . MET B 1 101 ? 95.84774 40.12231 96.17243 1.000 121.82491 99 MET B CA 1
ATOM 1629 C C . MET B 1 101 ? 95.62402 39.33885 97.46108 1.000 117.55321 99 MET B C 1
ATOM 1630 O O . MET B 1 101 ? 94.50702 38.88709 97.74177 1.000 108.54653 99 MET B O 1
ATOM 1635 N N . SER B 1 102 ? 96.68720 39.14921 98.24636 1.000 111.97034 100 SER B N 1
ATOM 1636 C CA . SER B 1 102 ? 96.56388 38.50759 99.55240 1.000 113.22936 100 SER B CA 1
ATOM 1637 C C . SER B 1 102 ? 95.55564 39.23808 100.43288 1.000 115.61734 100 SER B C 1
ATOM 1638 O O . SER B 1 102 ? 94.61703 38.63194 100.96228 1.000 109.11219 100 SER B O 1
ATOM 1641 N N . ALA B 1 103 ? 95.75194 40.54730 100.61727 1.000 119.77767 101 ALA B N 1
ATOM 1642 C CA . ALA B 1 103 ? 94.85781 41.32429 101.47167 1.000 102.17717 101 ALA B CA 1
ATOM 1643 C C . ALA B 1 103 ? 93.42201 41.27607 100.96549 1.000 108.26910 101 ALA B C 1
ATOM 1644 O O . ALA B 1 103 ? 92.47842 41.19441 101.76071 1.000 115.99475 101 ALA B O 1
ATOM 1646 N N . ALA B 1 104 ? 93.23554 41.33406 99.64510 1.000 103.26304 102 ALA B N 1
ATOM 1647 C CA . ALA B 1 104 ? 91.89006 41.25716 99.08638 1.000 107.66743 102 ALA B CA 1
ATOM 1648 C C . ALA B 1 104 ? 91.25241 39.90309 99.36581 1.000 115.31301 102 ALA B C 1
ATOM 1649 O O . ALA B 1 104 ? 90.05469 39.82181 99.66281 1.000 109.57575 102 ALA B O 1
ATOM 1651 N N . SER B 1 105 ? 92.03644 38.82832 99.26648 1.000 106.71506 103 SER B N 1
ATOM 1652 C CA . SER B 1 105 ? 91.52956 37.49535 99.57382 1.000 99.25905 103 SER B CA 1
ATOM 1653 C C . SER B 1 105 ? 91.09216 37.39782 101.03115 1.000 105.01806 103 SER B C 1
ATOM 1654 O O . SER B 1 105 ? 89.95535 37.01265 101.32781 1.000 106.02451 103 SER B O 1
ATOM 1657 N N . TYR B 1 106 ? 91.99962 37.72397 101.95788 1.000 99.26069 104 TYR B N 1
ATOM 1658 C CA . TYR B 1 106 ? 91.67070 37.70428 103.38186 1.000 102.55001 104 TYR B CA 1
ATOM 1659 C C . TYR B 1 106 ? 90.41334 38.51575 103.67629 1.000 109.20474 104 TYR B C 1
ATOM 1660 O O . TYR B 1 106 ? 89.56125 38.09324 104.46686 1.000 114.44735 104 TYR B O 1
ATOM 1669 N N . LEU B 1 107 ? 90.27791 39.68088 103.04379 1.000 109.01538 105 LEU B N 1
ATOM 1670 C CA . LEU B 1 107 ? 89.11789 40.54336 103.23411 1.000 103.78653 105 LEU B CA 1
ATOM 1671 C C . LEU B 1 107 ? 87.93629 40.15965 102.35213 1.000 105.72591 105 LEU B C 1
ATOM 1672 O O . LEU B 1 107 ? 86.87656 40.78724 102.46354 1.000 98.10504 105 LEU B O 1
ATOM 1677 N N . GLN B 1 108 ? 88.10019 39.16334 101.47815 1.000 109.80897 106 GLN B N 1
ATOM 1678 C CA . GLN B 1 108 ? 87.02035 38.64486 100.63461 1.000 108.68370 106 GLN B CA 1
ATOM 1679 C C . GLN B 1 108 ? 86.49808 39.71676 99.67759 1.000 113.81277 106 GLN B C 1
ATOM 1680 O O . GLN B 1 108 ? 85.29943 39.99646 99.60969 1.000 118.41513 106 GLN B O 1
ATOM 1686 N N . MET B 1 109 ? 87.41881 40.32132 98.93392 1.000 117.57041 107 MET B N 1
ATOM 1687 C CA . MET B 1 109 ? 87.10668 41.32717 97.92064 1.000 120.22281 107 MET B CA 1
ATOM 1688 C C . MET B 1 109 ? 87.45031 40.71895 96.56265 1.000 121.53155 107 MET B C 1
ATOM 1689 O O . MET B 1 109 ? 88.56017 40.88298 96.05301 1.000 126.36343 107 MET B O 1
ATOM 1694 N N . THR B 1 110 ? 86.47884 40.00815 95.98426 1.000 124.69087 108 THR B N 1
ATOM 1695 C CA . THR B 1 110 ? 86.72870 39.23389 94.77112 1.000 129.74719 108 THR B CA 1
ATOM 1696 C C . THR B 1 110 ? 87.17469 40.11998 93.61298 1.000 125.50125 108 THR B C 1
ATOM 1697 O O . THR B 1 110 ? 88.02739 39.72037 92.81100 1.000 127.26303 108 THR B O 1
ATOM 1701 N N . ASP B 1 111 ? 86.60584 41.32309 93.50553 1.000 124.65583 109 ASP B N 1
ATOM 1702 C CA . ASP B 1 111 ? 86.93109 42.20628 92.38839 1.000 124.14606 109 ASP B CA 1
ATOM 1703 C C . ASP B 1 111 ? 88.40935 42.57828 92.38730 1.000 126.40880 109 ASP B C 1
ATOM 1704 O O . ASP B 1 111 ? 89.06277 42.57131 91.33720 1.000 133.77661 109 ASP B O 1
ATOM 1709 N N . VAL B 1 112 ? 88.94967 42.92268 93.55823 1.000 128.29783 110 VAL B N 1
ATOM 1710 C CA . VAL B 1 112 ? 90.36658 43.26288 93.65653 1.000 120.82991 110 VAL B CA 1
ATOM 1711 C C . VAL B 1 112 ? 91.23263 42.07083 93.26549 1.000 120.65192 110 VAL B C 1
ATOM 1712 O O . VAL B 1 112 ? 92.27309 42.22770 92.61430 1.000 127.50717 110 VAL B O 1
ATOM 1716 N N . ILE B 1 113 ? 90.82134 40.86263 93.65981 1.000 118.65310 111 ILE B N 1
ATOM 1717 C CA . ILE B 1 113 ? 91.56754 39.65957 93.29388 1.000 128.93504 111 ILE B CA 1
ATOM 1718 C C . ILE B 1 113 ? 91.60091 39.49626 91.77936 1.000 139.41978 111 ILE B C 1
ATOM 1719 O O . ILE B 1 113 ? 92.65722 39.24538 91.18581 1.000 150.29433 111 ILE B O 1
ATOM 1724 N N . GLY B 1 114 ? 90.43950 39.62935 91.13356 1.000 130.24949 112 GLY B N 1
ATOM 1725 C CA . GLY B 1 114 ? 90.38996 39.51570 89.68441 1.000 146.71117 112 GLY B CA 1
ATOM 1726 C C . GLY B 1 114 ? 91.25884 40.54413 88.98669 1.000 142.33625 112 GLY B C 1
ATOM 1727 O O . GLY B 1 114 ? 91.88957 40.24977 87.96777 1.000 173.73134 112 GLY B O 1
ATOM 1728 N N . VAL B 1 115 ? 91.29113 41.76929 89.51647 1.000 122.95601 113 VAL B N 1
ATOM 1729 C CA . VAL B 1 115 ? 92.16578 42.79732 88.95992 1.000 122.43653 113 VAL B CA 1
ATOM 1730 C C . VAL B 1 115 ? 93.62280 42.36123 89.05626 1.000 138.46938 113 VAL B C 1
ATOM 1731 O O . VAL B 1 115 ? 94.39998 42.52334 88.10693 1.000 151.88960 113 VAL B O 1
ATOM 1735 N N . CYS B 1 116 ? 94.01570 41.79954 90.20272 1.000 127.90253 114 CYS B N 1
ATOM 1736 C CA . CYS B 1 116 ? 95.39256 41.34536 90.37320 1.000 134.63365 114 CYS B CA 1
ATOM 1737 C C . CYS B 1 116 ? 95.72619 40.21157 89.41057 1.000 140.32721 114 CYS B C 1
ATOM 1738 O O . CYS B 1 116 ? 96.73245 40.27009 88.69545 1.000 138.82371 114 CYS B O 1
ATOM 1741 N N . LYS B 1 117 ? 94.87923 39.17755 89.35875 1.000 139.54483 115 LYS B N 1
ATOM 1742 C CA . LYS B 1 117 ? 95.14085 38.06233 88.45335 1.000 144.21241 115 LYS B CA 1
ATOM 1743 C C . LYS B 1 117 ? 95.12383 38.48992 86.99195 1.000 145.94590 115 LYS B C 1
ATOM 1744 O O . LYS B 1 117 ? 95.64246 37.76236 86.13823 1.000 152.90620 115 LYS B O 1
ATOM 1750 N N . MET B 1 118 ? 94.54288 39.64994 86.68453 1.000 143.75420 116 MET B N 1
ATOM 1751 C CA . MET B 1 118 ? 94.66046 40.20678 85.34258 1.000 145.12913 116 MET B CA 1
ATOM 1752 C C . MET B 1 118 ? 95.98232 40.94842 85.18601 1.000 149.60908 116 MET B C 1
ATOM 1753 O O . MET B 1 118 ? 96.68260 40.78414 84.18080 1.000 151.87166 116 MET B O 1
ATOM 1755 N N . PHE B 1 119 ? 96.33113 41.77743 86.17408 1.000 145.36438 117 PHE B N 1
ATOM 1756 C CA . PHE B 1 119 ? 97.64367 42.41400 86.18886 1.000 138.63400 117 PHE B CA 1
ATOM 1757 C C . PHE B 1 119 ? 98.76358 41.38631 86.30880 1.000 143.34147 117 PHE B C 1
ATOM 1758 O O . PHE B 1 119 ? 99.84996 41.58733 85.75375 1.000 152.38660 117 PHE B O 1
ATOM 1766 N N . ILE B 1 120 ? 98.52270 40.28514 87.02670 1.000 140.77522 118 ILE B N 1
ATOM 1767 C CA . ILE B 1 120 ? 99.52593 39.22811 87.13072 1.000 142.41131 118 ILE B CA 1
ATOM 1768 C C . ILE B 1 120 ? 99.72170 38.54178 85.78495 1.000 155.04297 118 ILE B C 1
ATOM 1769 O O . ILE B 1 120 ? 100.85308 38.24473 85.38151 1.000 164.50588 118 ILE B O 1
ATOM 1774 N N . LYS B 1 121 ? 98.62686 38.28592 85.06479 1.000 157.73896 119 LYS B N 1
ATOM 1775 C CA . LYS B 1 121 ? 98.72453 37.75285 83.71186 1.000 166.41875 119 LYS B CA 1
ATOM 1776 C C . LYS B 1 121 ? 99.39259 38.72415 82.74944 1.000 161.54437 119 LYS B C 1
ATOM 1777 O O . LYS B 1 121 ? 99.76463 38.31728 81.64323 1.000 170.02222 119 LYS B O 1
ATOM 1779 N N . SER B 1 122 ? 99.55388 39.98858 83.13942 1.000 153.91027 120 SER B N 1
ATOM 1780 C CA . SER B 1 122 ? 100.23922 40.98588 82.33109 1.000 144.88455 120 SER B CA 1
ATOM 1781 C C . SER B 1 122 ? 101.70982 41.13245 82.71172 1.000 159.64179 120 SER B C 1
ATOM 1782 O O . SER B 1 122 ? 102.34375 42.12710 82.34299 1.000 160.12334 120 SER B O 1
ATOM 1785 N N . SER B 1 123 ? 102.26274 40.16471 83.43950 1.000 174.41667 121 SER B N 1
ATOM 1786 C CA . SER B 1 123 ? 103.67762 40.15980 83.79145 1.000 172.05601 121 SER B CA 1
ATOM 1787 C C . SER B 1 123 ? 104.17995 38.72079 83.71717 1.000 168.69972 121 SER B C 1
ATOM 1788 O O . SER B 1 123 ? 103.45279 37.80913 83.31008 1.000 165.85253 121 SER B O 1
ATOM 1791 N N . LEU B 1 124 ? 105.43520 38.51174 84.11409 1.000 162.93182 122 LEU B N 1
ATOM 1792 C CA . LEU B 1 124 ? 106.07975 37.20681 84.01292 1.000 161.55062 122 LEU B CA 1
ATOM 1793 C C . LEU B 1 124 ? 106.80358 36.88790 85.31254 1.000 163.18282 122 LEU B C 1
ATOM 1794 O O . LEU B 1 124 ? 107.66264 37.65806 85.75380 1.000 158.97702 122 LEU B O 1
ATOM 1796 N N . ASP B 1 125 ? 106.45662 35.75327 85.91678 1.000 164.76449 123 ASP B N 1
ATOM 1797 C CA . ASP B 1 125 ? 10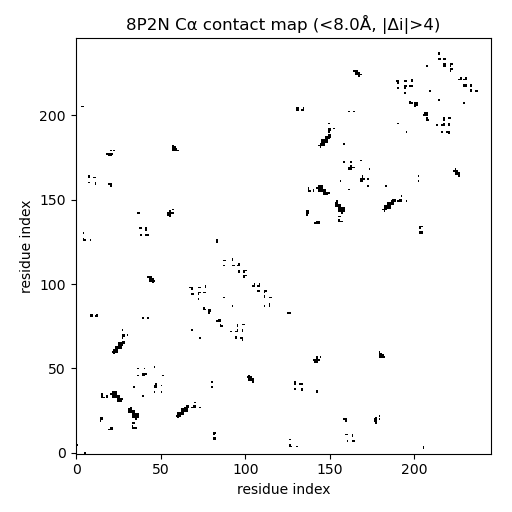7.10396 35.24473 87.11790 1.000 161.53135 123 ASP B CA 1
ATOM 1798 C C . ASP B 1 125 ? 107.46480 33.78402 86.89249 1.000 161.54432 123 ASP B C 1
ATOM 1799 O O . ASP B 1 125 ? 106.66145 33.01924 86.35079 1.000 167.50586 123 ASP B O 1
ATOM 1801 N N . ILE B 1 126 ? 108.67104 33.39299 87.30517 1.000 156.63674 124 ILE B N 1
ATOM 1802 C CA . ILE B 1 126 ? 109.17811 32.04948 87.05325 1.000 167.40733 124 ILE B CA 1
ATOM 1803 C C . ILE B 1 126 ? 109.97825 31.57111 88.25900 1.000 174.77508 124 ILE B C 1
ATOM 1804 O O . ILE B 1 126 ? 110.31965 32.34007 89.15866 1.000 175.25476 124 ILE B O 1
ATOM 1806 N N . ASN B 1 127 ? 110.27222 30.27397 88.26258 1.000 171.26308 125 ASN B N 1
ATOM 1807 C CA . ASN B 1 127 ? 111.00027 29.64970 89.35619 1.000 166.56465 125 ASN B CA 1
ATOM 1808 C C . ASN B 1 127 ? 112.50322 29.84545 89.19620 1.000 162.93984 125 ASN B C 1
ATOM 1809 O O . ASN B 1 127 ? 113.02074 29.99012 88.08478 1.000 162.93045 125 ASN B O 1
ATOM 1811 N N . GLU B 1 128 ? 113.20228 29.84858 90.32669 1.000 160.80576 126 GLU B N 1
ATOM 1812 C CA . GLU B 1 128 ? 114.64990 30.01741 90.33550 1.000 147.30969 126 GLU B CA 1
ATOM 1813 C C . GLU B 1 128 ? 115.35158 28.67246 90.17581 1.000 152.27885 126 GLU B C 1
ATOM 1814 O O . GLU B 1 128 ? 116.18230 28.49524 89.28472 1.000 163.85980 126 GLU B O 1
#